Protein AF-A0A382PBG7-F1 (afdb_monomer_lite)

Secondary structure (DSSP, 8-state):
-GGGT---EEEEESSS-EEE-TTS-EEE---GGGS-HHHHHHHHHH--S-EEEE--HHHHHHHHHT-PPPPPTTPPPPGGGG-HHHHHHHHHS-HHHHHHHHHHH-S--EEEE--HHHHHHHHHHHHHH--S---SHHHHHHHHSTT------HHHHHHHHHHHHHHHHHHHHH-TTPEEEEHHHHHHHHHHHHHHHH-----HHHHHSS-HHHHHHHHHHHHHH--GGG--HHHHHHHHHHHHH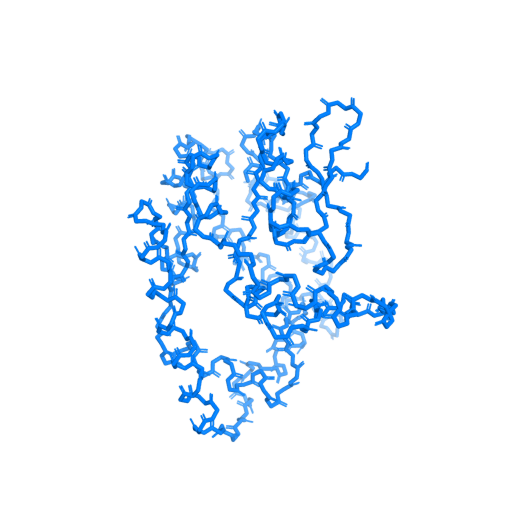TTSS-TT------BPP-

Organism: NCBI:txid408172

Foldseek 3Di:
DVLLVDAEAEQAAQQAAWDADPVLAIAGDGLWNQDALVNSLVSLVSHPGHYDYDYDVVSLVCQQVLNTDDDPPPDDDDPVSRDPVSNVRSNPDDCLSSLVSCLVSDPAAADEDEDLQCQLVVVQLCVVVVDPDDDAPVSCCQSPNPPDDDDGDVVSSVVRSVVVVVRVCVCCVRPVPYHYDYPVCCQPPVQVVCCVRVVDPDDCCVVQVEHPNQAVVVVVVLSVVVPPVNPCPPVSVVVQVVCVVSSNAPPVHDPPDRDRDD

pLDDT: mean 81.66, std 14.13, range [41.72, 97.56]

Sequence (262 aa):
MNASGADYYNTHELLNGLMLDHNGNLFKKMQGYRQSLSEICELLKFNKSKIISRLALYHIDGRLAGRNPTPPKGMVLDPKYGGREILERNKKEDYGIFYDTCNHTFGKKIYCTRDPFEYALSWGIRNISGKFNVYTIEERIETHGQDATYEIDVGFMEAKLDQYKRYLYWVTDNFPDAIEIKYEDIHSNIDLVLRKLTGSNFDMRKDWGTSLQEYSTLLYKMSLIYNPALGYYDKLIEYQKLLARQKKLFRDGMSIKMNTLE

InterPro domains:
  IPR027417 P-loop containing nucleoside triphosphate hydrolase [SSF52540] (108-197)

Radius of gyration: 21.35 Å; chains: 1; bounding box: 44×54×53 Å

Structure (mmCIF, N/CA/C/O backbone):
data_AF-A0A382PBG7-F1
#
_entry.id   AF-A0A382PBG7-F1
#
loop_
_atom_site.group_PDB
_atom_site.id
_atom_site.type_symbol
_atom_site.label_atom_id
_atom_site.label_alt_id
_atom_site.label_comp_id
_atom_site.label_asym_id
_atom_site.label_entity_id
_atom_site.label_seq_id
_atom_site.pdbx_PDB_ins_code
_atom_site.Cartn_x
_atom_site.Cartn_y
_atom_site.Cartn_z
_atom_site.occupancy
_atom_site.B_iso_or_equiv
_atom_site.auth_seq_id
_atom_site.auth_comp_id
_atom_site.auth_asym_id
_atom_site.auth_atom_id
_atom_site.pdbx_PDB_model_num
ATOM 1 N N . MET A 1 1 ? -7.898 11.218 2.857 1.00 47.94 1 MET A N 1
ATOM 2 C CA . MET A 1 1 ? -8.852 11.097 3.981 1.00 47.94 1 MET A CA 1
ATOM 3 C C . MET A 1 1 ? -8.794 12.293 4.927 1.00 47.94 1 MET A C 1
ATOM 5 O O . MET A 1 1 ? -9.856 12.756 5.298 1.00 47.94 1 MET A O 1
ATOM 9 N N . ASN A 1 2 ? -7.638 12.897 5.228 1.00 48.66 2 ASN A N 1
ATOM 10 C CA . ASN A 1 2 ? -7.639 14.095 6.093 1.00 48.66 2 ASN A CA 1
ATOM 11 C C . ASN A 1 2 ? -8.278 15.330 5.427 1.00 48.66 2 ASN A C 1
ATOM 13 O O . ASN A 1 2 ? -8.831 16.177 6.116 1.00 48.66 2 ASN A O 1
ATOM 17 N N . ALA A 1 3 ? -8.316 15.394 4.090 1.00 50.38 3 ALA A N 1
ATOM 18 C CA . ALA A 1 3 ? -9.083 16.410 3.359 1.00 50.38 3 ALA A CA 1
ATOM 19 C C . ALA A 1 3 ? -10.606 16.356 3.629 1.00 50.38 3 ALA A C 1
ATOM 21 O O . ALA A 1 3 ? -11.292 17.342 3.388 1.00 50.38 3 ALA A O 1
ATOM 22 N N . SER A 1 4 ? -11.131 15.242 4.163 1.00 54.78 4 SER A N 1
ATOM 23 C CA . SER A 1 4 ? -12.522 15.132 4.624 1.00 54.78 4 SER A CA 1
ATOM 24 C C . SER A 1 4 ? -12.692 15.451 6.119 1.00 54.78 4 SER A C 1
ATOM 26 O O . SER A 1 4 ? -13.733 15.126 6.683 1.00 54.78 4 SER A O 1
ATOM 28 N N . GLY A 1 5 ? -11.665 16.000 6.782 1.00 56.12 5 GLY A N 1
ATOM 29 C CA . GLY A 1 5 ? -11.683 16.375 8.202 1.00 56.12 5 GLY A CA 1
ATOM 30 C C . GLY A 1 5 ? -11.487 15.227 9.199 1.00 56.12 5 GLY A C 1
ATOM 31 O O . GLY A 1 5 ? -11.657 15.436 10.394 1.00 56.12 5 GLY A O 1
ATOM 32 N N . ALA A 1 6 ? -11.160 14.014 8.741 1.00 62.25 6 ALA A N 1
ATOM 33 C CA . ALA A 1 6 ? -10.929 12.874 9.626 1.00 62.25 6 ALA A CA 1
ATOM 34 C C . ALA A 1 6 ? -9.436 12.700 9.941 1.00 62.25 6 ALA A C 1
ATOM 36 O O . ALA A 1 6 ? -8.633 12.574 9.017 1.00 62.25 6 ALA A O 1
ATOM 37 N N . ASP A 1 7 ? -9.084 12.626 11.226 1.00 74.81 7 ASP A N 1
ATOM 38 C CA . ASP A 1 7 ? -7.710 12.393 11.676 1.00 74.81 7 ASP A CA 1
ATOM 39 C C . ASP A 1 7 ? -7.355 10.907 11.609 1.00 74.81 7 ASP A C 1
ATOM 41 O O . ASP A 1 7 ? -7.735 10.119 12.478 1.00 74.81 7 ASP A O 1
ATOM 45 N N . TYR A 1 8 ? -6.629 10.528 10.558 1.00 79.00 8 TYR A N 1
ATOM 46 C CA . TYR A 1 8 ? -5.991 9.221 10.444 1.00 79.00 8 TYR A CA 1
ATOM 47 C C . TYR A 1 8 ? -4.469 9.351 10.493 1.00 79.00 8 TYR A C 1
ATOM 49 O O . TYR A 1 8 ? -3.884 10.272 9.907 1.00 79.00 8 TYR A O 1
ATOM 57 N N . TYR A 1 9 ? -3.838 8.372 11.136 1.00 80.44 9 TYR A N 1
ATOM 58 C CA . TYR A 1 9 ? -2.391 8.244 11.227 1.00 80.44 9 TYR A CA 1
ATOM 59 C C . TYR A 1 9 ? -1.891 7.115 10.339 1.00 80.44 9 TYR A C 1
ATOM 61 O O . TYR A 1 9 ? -2.417 6.003 10.372 1.00 80.44 9 TYR A O 1
ATOM 69 N N . ASN A 1 10 ? -0.874 7.396 9.529 1.00 83.50 10 ASN A N 1
ATOM 70 C CA . ASN A 1 10 ? -0.293 6.390 8.650 1.00 83.50 10 ASN A CA 1
ATOM 71 C C . ASN A 1 10 ? 0.933 5.762 9.312 1.00 83.50 10 ASN A C 1
ATOM 73 O O . ASN A 1 10 ? 1.972 6.407 9.430 1.00 83.50 10 ASN A O 1
ATOM 77 N N . THR A 1 11 ? 0.835 4.490 9.699 1.00 85.38 11 THR A N 1
ATOM 78 C CA . THR A 1 11 ? 1.978 3.745 10.264 1.00 85.38 11 THR A CA 1
ATOM 79 C C . THR A 1 11 ? 2.838 3.072 9.196 1.00 85.38 11 THR A C 1
ATOM 81 O O . THR A 1 11 ? 3.808 2.382 9.510 1.00 85.38 11 THR A O 1
ATOM 84 N N . HIS A 1 12 ? 2.515 3.309 7.923 1.00 83.19 12 HIS A N 1
ATOM 85 C CA . HIS A 1 12 ? 3.145 2.785 6.718 1.00 83.19 12 HIS A CA 1
ATOM 86 C C . HIS A 1 12 ? 3.009 1.268 6.562 1.00 83.19 12 HIS A C 1
ATOM 88 O O . HIS A 1 12 ? 2.445 0.822 5.567 1.00 83.19 12 HIS A O 1
ATOM 94 N N . GLU A 1 13 ? 3.487 0.465 7.514 1.00 87.56 13 GLU A N 1
ATOM 95 C CA . GLU A 1 13 ? 3.289 -0.987 7.521 1.00 87.56 13 GLU A CA 1
ATOM 96 C C . GLU A 1 13 ? 3.181 -1.578 8.945 1.00 87.56 13 GLU A C 1
ATOM 98 O O . GLU A 1 13 ? 3.632 -0.933 9.895 1.00 87.56 13 GLU A O 1
ATOM 103 N N . LEU A 1 14 ? 2.606 -2.783 9.086 1.00 91.75 14 LEU A N 1
ATOM 104 C CA . LEU A 1 14 ? 2.269 -3.404 10.384 1.00 91.75 14 LEU A CA 1
ATOM 105 C C . LEU A 1 14 ? 3.265 -4.428 10.957 1.00 91.75 14 LEU A C 1
ATOM 107 O O . LEU A 1 14 ? 3.194 -4.736 12.142 1.00 91.75 14 LEU A O 1
ATOM 111 N N . LEU A 1 15 ? 4.152 -5.008 10.152 1.00 91.12 15 LEU A N 1
ATOM 112 C CA . LEU A 1 15 ? 4.969 -6.170 10.528 1.00 91.12 15 LEU A CA 1
ATOM 113 C C . LEU A 1 15 ? 6.360 -5.828 11.082 1.00 91.12 15 LEU A C 1
ATOM 115 O O . LEU A 1 15 ? 7.190 -6.725 11.283 1.00 91.12 15 LEU A O 1
ATOM 119 N N . ASN A 1 16 ? 6.650 -4.551 11.311 1.00 87.56 16 ASN A N 1
ATOM 120 C CA . ASN A 1 16 ? 7.871 -4.084 11.948 1.00 87.56 16 ASN A CA 1
ATOM 121 C C . ASN A 1 16 ? 7.714 -2.738 12.661 1.00 87.56 16 ASN A C 1
ATOM 123 O O . ASN A 1 16 ? 6.914 -1.894 12.282 1.00 87.56 16 ASN A O 1
ATOM 127 N N . GLY A 1 17 ? 8.572 -2.497 13.651 1.00 86.81 17 GLY A N 1
ATOM 128 C CA . GLY A 1 17 ? 8.875 -1.154 14.139 1.00 86.81 17 GLY A CA 1
ATOM 129 C C . GLY A 1 17 ? 7.675 -0.333 14.610 1.00 86.81 17 GLY A C 1
ATOM 130 O O . GLY A 1 17 ? 7.618 0.855 14.317 1.00 86.81 17 GLY A O 1
ATOM 131 N N . LEU A 1 18 ? 6.702 -0.937 15.283 1.00 91.75 18 LEU A N 1
ATOM 132 C CA . LEU A 1 18 ? 5.572 -0.212 15.861 1.00 91.75 18 LEU A CA 1
ATOM 133 C C . LEU A 1 18 ? 5.872 0.181 17.309 1.00 91.75 18 LEU A C 1
ATOM 135 O O . LEU A 1 18 ? 6.514 -0.577 18.034 1.00 91.75 18 LEU A O 1
ATOM 139 N N . MET A 1 19 ? 5.406 1.350 17.741 1.00 92.94 19 MET A N 1
ATOM 140 C CA . MET A 1 19 ? 5.501 1.819 19.130 1.00 92.94 19 MET A CA 1
ATOM 141 C C . MET A 1 19 ? 4.298 2.692 19.494 1.00 92.94 19 MET A C 1
ATOM 143 O O . MET A 1 19 ? 3.596 3.168 18.606 1.00 92.94 19 MET A O 1
ATOM 147 N N . LEU A 1 20 ? 4.073 2.908 20.791 1.00 93.44 20 LEU A N 1
ATOM 148 C CA . LEU A 1 20 ? 3.084 3.860 21.300 1.00 93.44 20 LEU A CA 1
ATOM 149 C C . LEU A 1 20 ? 3.779 5.129 21.795 1.00 93.44 20 LEU A C 1
ATOM 151 O O . LEU A 1 20 ? 4.820 5.046 22.452 1.00 93.44 20 LEU A O 1
ATOM 155 N N . ASP A 1 21 ? 3.206 6.288 21.480 1.00 90.06 21 ASP A N 1
ATOM 156 C CA . ASP A 1 21 ? 3.603 7.560 22.085 1.00 90.06 21 ASP A CA 1
ATOM 157 C C . ASP A 1 21 ? 3.103 7.669 23.545 1.00 90.06 21 ASP A C 1
ATOM 159 O O . ASP A 1 21 ? 2.426 6.780 24.070 1.00 90.06 21 ASP A O 1
ATOM 163 N N . HIS A 1 22 ? 3.406 8.788 24.210 1.00 89.88 22 HIS A N 1
ATOM 164 C CA . HIS A 1 22 ? 2.968 9.054 25.588 1.00 89.88 22 HIS A CA 1
ATOM 165 C C . HIS A 1 22 ? 1.437 9.122 25.758 1.00 89.88 22 HIS A C 1
ATOM 167 O O . HIS A 1 22 ? 0.939 8.999 26.876 1.00 89.88 22 HIS A O 1
ATOM 173 N N . ASN A 1 23 ? 0.686 9.290 24.668 1.00 89.38 23 ASN A N 1
ATOM 174 C CA . ASN A 1 23 ? -0.775 9.332 24.663 1.00 89.38 23 ASN A CA 1
ATOM 175 C C . ASN A 1 23 ? -1.403 7.960 24.356 1.00 89.38 23 ASN A C 1
ATOM 177 O O . ASN A 1 23 ? -2.614 7.781 24.531 1.00 89.38 23 ASN A O 1
ATOM 181 N N . GLY A 1 24 ? -0.601 6.969 23.953 1.00 91.25 24 GLY A N 1
ATOM 182 C CA . GLY A 1 24 ? -1.070 5.654 23.520 1.00 91.25 24 GLY A CA 1
ATOM 183 C C . GLY A 1 24 ? -1.476 5.606 22.045 1.00 91.25 24 GLY A C 1
ATOM 184 O O . GLY A 1 24 ? -2.290 4.766 21.662 1.00 91.25 24 GLY A O 1
ATOM 185 N N . ASN A 1 25 ? -0.951 6.504 21.211 1.00 91.25 25 ASN A N 1
ATOM 186 C CA . ASN A 1 25 ? -1.152 6.465 19.768 1.00 91.25 25 ASN A CA 1
ATOM 187 C C . ASN A 1 25 ? -0.031 5.676 19.093 1.00 91.25 25 ASN A C 1
ATOM 189 O O . ASN A 1 25 ? 1.150 5.875 19.386 1.00 91.25 25 ASN A O 1
ATOM 193 N N . LEU A 1 26 ? -0.404 4.804 18.158 1.00 91.88 26 LEU A N 1
ATOM 194 C CA . LEU A 1 26 ? 0.550 3.988 17.422 1.00 91.88 26 LEU A CA 1
ATOM 195 C C . LEU A 1 26 ? 1.323 4.816 16.392 1.00 91.88 26 LEU A C 1
ATOM 197 O O . LEU A 1 26 ? 0.729 5.505 15.560 1.00 91.88 26 LEU A O 1
ATOM 201 N N . PHE A 1 27 ? 2.645 4.682 16.404 1.00 88.06 27 PHE A N 1
ATOM 202 C CA . PHE A 1 27 ? 3.544 5.320 15.451 1.00 88.06 27 PHE A CA 1
ATOM 203 C C . PHE A 1 27 ? 4.650 4.375 14.973 1.00 88.06 27 PHE A C 1
ATOM 205 O O . PHE A 1 27 ? 4.819 3.256 15.472 1.00 88.06 27 PHE A O 1
ATOM 212 N N . LYS A 1 28 ? 5.388 4.824 13.952 1.00 86.50 28 LYS A N 1
ATOM 213 C CA . LYS A 1 28 ? 6.430 4.045 13.286 1.00 86.50 28 LYS A CA 1
ATOM 214 C C . LYS A 1 28 ? 7.817 4.405 13.815 1.00 86.50 28 LYS A C 1
ATOM 216 O O . LYS A 1 28 ? 8.277 5.525 13.649 1.00 86.50 28 LYS A O 1
ATOM 221 N N . LYS A 1 29 ? 8.536 3.415 14.338 1.00 85.00 29 LYS A N 1
ATOM 222 C CA . LYS A 1 29 ? 9.970 3.468 14.638 1.00 85.00 29 LYS A CA 1
ATOM 223 C C . LYS A 1 29 ? 10.670 2.251 14.039 1.00 85.00 29 LYS A C 1
ATOM 225 O O . LYS A 1 29 ? 10.668 1.173 14.630 1.00 85.00 29 LYS A O 1
ATOM 230 N N . MET A 1 30 ? 11.268 2.423 12.859 1.00 75.31 30 MET A N 1
ATOM 231 C CA . MET A 1 30 ? 11.898 1.340 12.091 1.00 75.31 30 MET A CA 1
ATOM 232 C C . MET A 1 30 ? 12.939 0.568 12.913 1.00 75.31 30 MET A C 1
ATOM 234 O O . MET A 1 30 ? 13.938 1.127 13.356 1.00 75.31 30 MET A O 1
ATOM 238 N N . GLN A 1 31 ? 12.707 -0.735 13.090 1.00 77.19 31 GLN A N 1
ATOM 239 C CA . GLN A 1 31 ? 13.586 -1.645 13.841 1.00 77.19 31 GLN A CA 1
ATOM 240 C C . GLN A 1 31 ? 13.785 -3.000 13.129 1.00 77.19 31 GLN A C 1
ATOM 242 O O . GLN A 1 31 ? 14.203 -3.982 13.745 1.00 77.19 31 GLN A O 1
ATOM 247 N N . GLY A 1 32 ? 13.470 -3.074 11.828 1.00 79.56 32 GLY A N 1
ATOM 248 C CA . GLY A 1 32 ? 13.454 -4.331 11.074 1.00 79.56 32 GLY A CA 1
ATOM 249 C C . GLY A 1 32 ? 12.489 -5.356 11.682 1.00 79.56 32 GLY A C 1
ATOM 250 O O . GLY A 1 32 ? 11.543 -4.999 12.382 1.00 79.56 32 GLY A O 1
ATOM 251 N N . TYR A 1 33 ? 12.739 -6.646 11.470 1.00 88.19 33 TYR A N 1
ATOM 252 C CA . TYR A 1 33 ? 11.870 -7.718 11.985 1.00 88.19 33 TYR A CA 1
ATOM 253 C C . TYR A 1 33 ? 12.216 -8.186 13.404 1.00 88.19 33 TYR A C 1
ATOM 255 O O . TYR A 1 33 ? 11.910 -9.317 13.783 1.00 88.19 33 TYR A O 1
ATOM 263 N N . ARG A 1 34 ? 12.854 -7.322 14.204 1.00 86.75 34 ARG A N 1
ATOM 264 C CA . ARG A 1 34 ? 13.181 -7.618 15.607 1.00 86.75 34 ARG A CA 1
ATOM 265 C C . ARG A 1 34 ? 11.949 -7.707 16.490 1.00 86.75 34 ARG A C 1
ATOM 267 O O . ARG A 1 34 ? 11.943 -8.511 17.412 1.00 86.75 34 ARG A O 1
ATOM 274 N N . GLN A 1 35 ? 10.912 -6.942 16.184 1.00 91.31 35 GLN A N 1
ATOM 275 C CA . GLN A 1 35 ? 9.661 -6.986 16.927 1.00 91.31 35 GLN A CA 1
ATOM 276 C C . GLN A 1 35 ? 8.924 -8.304 16.659 1.00 91.31 35 GLN A C 1
ATOM 278 O O . GLN A 1 35 ? 8.765 -8.701 15.497 1.00 91.31 35 GLN A O 1
ATOM 283 N N . SER A 1 36 ? 8.532 -9.001 17.718 1.00 92.94 36 SER A N 1
ATOM 284 C CA . SER A 1 36 ? 7.718 -10.218 17.649 1.00 92.94 36 SER A CA 1
ATOM 285 C C . SER A 1 36 ? 6.285 -9.906 17.208 1.00 92.94 36 SER A C 1
ATOM 287 O O . SER A 1 36 ? 5.809 -8.775 17.345 1.00 92.94 36 SER A O 1
ATOM 289 N N . LEU A 1 37 ? 5.576 -10.909 16.689 1.00 94.75 37 LEU A N 1
ATOM 290 C CA . LEU A 1 37 ? 4.154 -10.773 16.366 1.00 94.75 37 LEU A CA 1
ATOM 291 C C . LEU A 1 37 ? 3.316 -10.510 17.617 1.00 94.75 37 LEU A C 1
ATOM 293 O O . LEU A 1 37 ? 2.380 -9.721 17.540 1.00 94.75 37 LEU A O 1
ATOM 297 N N . SER A 1 38 ? 3.662 -11.112 18.761 1.00 94.94 38 SER A N 1
ATOM 298 C CA . SER A 1 38 ? 2.946 -10.875 20.023 1.00 94.94 38 SER A CA 1
ATOM 299 C C . SER A 1 38 ? 3.016 -9.404 20.431 1.00 94.94 38 SER A C 1
ATOM 301 O O . SER A 1 38 ? 1.980 -8.791 20.675 1.00 94.94 38 SER A O 1
ATOM 303 N N . GLU A 1 39 ? 4.215 -8.812 20.409 1.00 95.31 39 GLU A N 1
ATOM 304 C CA . GLU A 1 39 ? 4.406 -7.383 20.696 1.00 95.31 39 GLU A CA 1
ATOM 305 C C . GLU A 1 39 ? 3.626 -6.503 19.708 1.00 95.31 39 GLU A C 1
ATOM 307 O O . GLU A 1 39 ? 2.960 -5.554 20.115 1.00 95.31 39 GLU A O 1
ATOM 312 N N . ILE A 1 40 ? 3.662 -6.823 18.408 1.00 95.69 40 ILE A N 1
ATOM 313 C CA . ILE A 1 40 ? 2.880 -6.103 17.388 1.00 95.69 40 ILE A CA 1
ATOM 314 C C . ILE A 1 40 ? 1.380 -6.169 17.705 1.00 95.69 40 ILE A C 1
ATOM 316 O O . ILE A 1 40 ? 0.696 -5.146 17.669 1.00 95.69 40 ILE A O 1
ATOM 320 N N . CYS A 1 41 ? 0.866 -7.356 18.034 1.00 96.94 41 CYS A N 1
ATOM 321 C CA . CYS A 1 41 ? -0.547 -7.554 18.344 1.00 96.94 41 CYS A CA 1
ATOM 322 C C . CYS A 1 41 ? -0.968 -6.785 19.600 1.00 96.94 41 CYS A C 1
ATOM 324 O O . CYS A 1 41 ? -2.045 -6.191 19.620 1.00 96.94 41 CYS A O 1
ATOM 326 N N . GLU A 1 42 ? -0.132 -6.763 20.638 1.00 96.88 42 GLU A N 1
ATOM 327 C CA . GLU A 1 42 ? -0.379 -5.970 21.846 1.00 96.88 42 GLU A CA 1
ATOM 328 C C . GLU A 1 42 ? -0.440 -4.475 21.533 1.00 96.88 42 GLU A C 1
ATOM 330 O O . GLU A 1 42 ? -1.399 -3.804 21.916 1.00 96.88 42 GLU A O 1
ATOM 335 N N . LEU A 1 43 ? 0.520 -3.953 20.768 1.00 96.19 43 LEU A N 1
ATOM 336 C CA . LEU A 1 43 ? 0.537 -2.540 20.382 1.00 96.19 43 LEU A CA 1
ATOM 337 C C . LEU A 1 43 ? -0.699 -2.146 19.564 1.00 96.19 43 LEU A C 1
ATOM 339 O O . LEU A 1 43 ? -1.252 -1.066 19.775 1.00 96.19 43 LEU A O 1
ATOM 343 N N . LEU A 1 44 ? -1.168 -3.023 18.672 1.00 95.94 44 LEU A N 1
ATOM 344 C CA . LEU A 1 44 ? -2.408 -2.807 17.921 1.00 95.94 44 LEU A CA 1
ATOM 345 C C . LEU A 1 44 ? -3.643 -2.777 18.82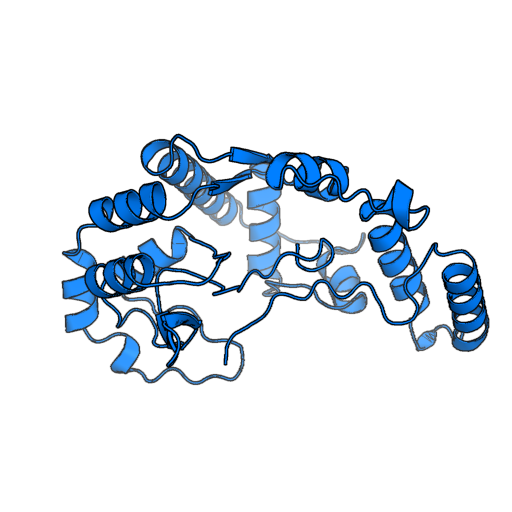5 1.00 95.94 44 LEU A C 1
ATOM 347 O O . LEU A 1 44 ? -4.539 -1.968 18.590 1.00 95.94 44 LEU A O 1
ATOM 351 N N . LYS A 1 45 ? -3.680 -3.611 19.869 1.00 94.88 45 LYS A N 1
ATOM 352 C CA . LYS A 1 45 ? -4.774 -3.638 20.852 1.00 94.88 45 LYS A CA 1
ATOM 353 C C . LYS A 1 45 ? -4.785 -2.399 21.753 1.00 94.88 45 LYS A C 1
ATOM 355 O O . LYS A 1 45 ? -5.860 -1.918 22.094 1.00 94.88 45 LYS A O 1
ATOM 360 N N . PHE A 1 46 ? -3.617 -1.884 22.136 1.00 95.19 46 PHE A N 1
ATOM 361 C CA . PHE A 1 46 ? -3.499 -0.707 23.009 1.00 95.19 46 PHE A CA 1
ATOM 362 C C . PHE A 1 46 ? -3.598 0.636 22.278 1.00 95.19 46 PHE A C 1
ATOM 364 O O . PHE A 1 46 ? -3.778 1.671 22.924 1.00 95.19 46 PHE A O 1
ATOM 371 N N . ASN A 1 47 ? -3.476 0.636 20.951 1.00 94.62 47 ASN A N 1
ATOM 372 C CA . ASN A 1 47 ? -3.575 1.835 20.136 1.00 94.62 47 ASN A CA 1
ATOM 373 C C . ASN A 1 47 ? -4.924 2.554 20.319 1.00 94.62 47 ASN A C 1
ATOM 375 O O . ASN A 1 47 ? -5.990 1.960 20.164 1.00 94.62 47 ASN A O 1
ATOM 379 N N . LYS A 1 48 ? -4.867 3.867 20.556 1.00 92.12 48 LYS A N 1
ATOM 380 C CA . LYS A 1 48 ? -6.051 4.730 20.688 1.00 92.12 48 LYS A CA 1
ATOM 381 C C . LYS A 1 48 ? -6.370 5.547 19.437 1.00 92.12 48 LYS A C 1
ATOM 383 O O . LYS A 1 48 ? -7.445 6.141 19.360 1.00 92.12 48 LYS A O 1
ATOM 388 N N . SER A 1 49 ? -5.458 5.607 18.468 1.00 87.88 49 SER A N 1
ATOM 389 C CA . SER A 1 49 ? -5.613 6.458 17.292 1.00 87.88 49 SER A CA 1
ATOM 390 C C . SER A 1 49 ? -6.271 5.716 16.127 1.00 87.88 49 SER A C 1
ATOM 392 O O . SER A 1 49 ? -6.164 4.497 15.985 1.00 87.88 49 SER A O 1
ATOM 394 N N . LYS A 1 50 ? -6.957 6.450 15.245 1.00 87.44 50 LYS A N 1
ATOM 395 C CA . LYS A 1 50 ? -7.433 5.877 13.981 1.00 87.44 50 LYS A CA 1
ATOM 396 C C . LYS A 1 50 ? -6.239 5.737 13.047 1.00 87.44 50 LYS A C 1
ATOM 398 O O . LYS A 1 50 ? -5.658 6.740 12.639 1.00 87.44 50 LYS A O 1
ATOM 403 N N . ILE A 1 51 ? -5.881 4.508 12.700 1.00 88.88 51 ILE A N 1
ATOM 404 C CA . ILE A 1 51 ? -4.711 4.239 11.863 1.00 88.88 51 ILE A CA 1
ATOM 405 C C . ILE A 1 51 ? -5.093 3.705 1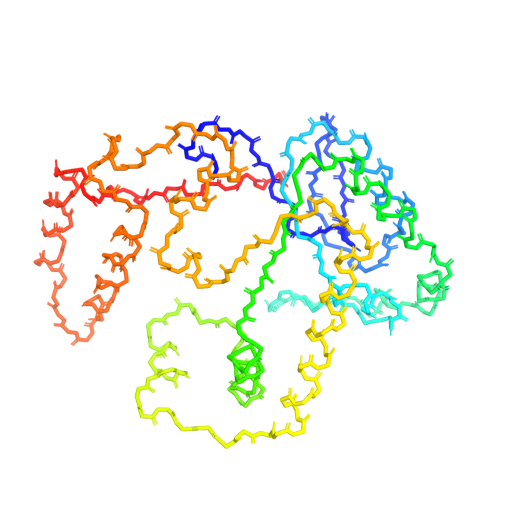0.487 1.00 88.88 51 ILE A C 1
ATOM 407 O O . ILE A 1 51 ? -6.106 3.030 10.308 1.00 88.88 51 ILE A O 1
ATOM 411 N N . ILE A 1 52 ? -4.233 3.993 9.520 1.00 87.88 52 ILE A N 1
ATOM 412 C CA . ILE A 1 52 ? -4.176 3.341 8.216 1.00 87.88 52 ILE A CA 1
ATOM 413 C C . ILE A 1 52 ? -2.788 2.720 8.118 1.00 87.88 52 ILE A C 1
ATOM 415 O O . ILE A 1 52 ? -1.786 3.356 8.448 1.00 87.88 52 ILE A O 1
ATOM 419 N N . SER A 1 53 ? -2.717 1.472 7.676 1.00 90.12 53 SER A N 1
ATOM 420 C CA . SER A 1 53 ? -1.442 0.786 7.524 1.00 90.12 53 SER A CA 1
ATOM 421 C C . SER A 1 53 ? -1.489 -0.232 6.403 1.00 90.12 53 SER A C 1
ATOM 423 O O . SER A 1 53 ? -2.555 -0.740 6.053 1.00 90.12 53 SER A O 1
ATOM 425 N N . ARG A 1 54 ? -0.320 -0.538 5.840 1.00 91.50 54 ARG A N 1
ATOM 426 C CA . ARG A 1 54 ? -0.160 -1.602 4.854 1.00 91.50 54 ARG A CA 1
ATOM 427 C C . ARG A 1 54 ? 0.231 -2.903 5.543 1.00 91.50 54 ARG A C 1
ATOM 429 O O . ARG A 1 54 ? 1.186 -2.953 6.314 1.00 91.50 54 ARG A O 1
ATOM 436 N N . LEU A 1 55 ? -0.414 -3.987 5.148 1.00 92.75 55 LEU A N 1
ATOM 437 C CA . LEU A 1 55 ? 0.108 -5.329 5.353 1.00 92.75 55 LEU A CA 1
ATOM 438 C C . LEU A 1 55 ? 0.539 -5.888 3.998 1.00 92.75 55 LEU A C 1
ATOM 440 O O . LEU A 1 55 ? -0.225 -5.826 3.038 1.00 92.75 55 LEU A O 1
ATOM 444 N N . ALA A 1 56 ? 1.767 -6.394 3.897 1.00 89.94 56 ALA A N 1
ATOM 445 C CA . ALA A 1 56 ? 2.273 -6.940 2.644 1.00 89.94 56 ALA A CA 1
ATOM 446 C C . ALA A 1 56 ? 2.869 -8.333 2.840 1.00 89.94 56 ALA A C 1
ATOM 448 O O . ALA A 1 56 ? 3.706 -8.532 3.718 1.00 89.94 56 ALA A O 1
ATOM 449 N N . LEU A 1 57 ? 2.495 -9.272 1.966 1.00 91.88 57 LEU A N 1
ATOM 450 C CA . LEU A 1 57 ? 2.951 -10.663 2.032 1.00 91.88 57 LEU A CA 1
ATOM 451 C C . LEU A 1 57 ? 4.481 -10.789 1.990 1.00 91.88 57 LEU A C 1
ATOM 453 O O . LEU A 1 57 ? 5.056 -11.594 2.712 1.00 91.88 57 LEU A O 1
ATOM 457 N N . TYR A 1 58 ? 5.171 -9.933 1.232 1.00 87.06 58 TYR A N 1
ATOM 458 C CA . TYR A 1 58 ? 6.635 -9.968 1.191 1.00 87.06 58 TYR A CA 1
ATOM 459 C C . TYR A 1 58 ? 7.288 -9.604 2.541 1.00 87.06 58 TYR A C 1
ATOM 461 O O . TYR A 1 58 ? 8.444 -9.960 2.767 1.00 87.06 58 TYR A O 1
ATOM 469 N N . HIS A 1 59 ? 6.590 -8.902 3.447 1.00 90.06 59 HIS A N 1
ATOM 470 C CA . HIS A 1 59 ? 7.092 -8.677 4.804 1.00 90.06 59 HIS A CA 1
ATOM 471 C C . HIS A 1 59 ? 7.023 -9.968 5.630 1.00 90.06 59 HIS A C 1
ATOM 473 O O . HIS A 1 59 ? 7.967 -10.257 6.360 1.00 90.06 59 HIS A O 1
ATOM 479 N N . ILE A 1 60 ? 5.980 -10.786 5.454 1.00 92.50 60 ILE A N 1
ATOM 480 C CA . ILE A 1 60 ? 5.878 -12.128 6.055 1.00 92.50 60 ILE A CA 1
ATOM 481 C C . ILE A 1 60 ? 6.994 -13.021 5.511 1.00 92.50 60 ILE A C 1
ATOM 483 O O . ILE A 1 60 ? 7.775 -13.572 6.283 1.00 92.50 60 ILE A O 1
ATOM 487 N N . ASP A 1 61 ? 7.146 -13.075 4.184 1.00 90.25 61 ASP A N 1
ATOM 488 C CA . ASP A 1 61 ? 8.223 -13.835 3.537 1.00 90.25 61 ASP A CA 1
ATOM 489 C C . ASP A 1 61 ? 9.600 -13.397 4.047 1.00 90.25 61 ASP A C 1
ATOM 491 O O . ASP A 1 61 ? 10.469 -14.222 4.322 1.00 90.25 61 ASP A O 1
ATOM 495 N N . GLY A 1 62 ? 9.800 -12.086 4.205 1.00 87.62 62 GLY A N 1
ATOM 496 C CA . GLY A 1 62 ? 11.032 -11.525 4.740 1.00 87.62 62 GLY A CA 1
ATOM 497 C C . GLY A 1 62 ? 11.286 -11.936 6.191 1.00 87.62 62 GLY A C 1
ATOM 498 O O . GLY A 1 62 ? 12.416 -12.301 6.518 1.00 87.62 62 GLY A O 1
ATOM 499 N N . ARG A 1 63 ? 10.255 -11.936 7.049 1.00 90.69 63 ARG A N 1
ATOM 500 C CA . ARG A 1 63 ? 10.359 -12.403 8.443 1.00 90.69 63 ARG A CA 1
ATOM 501 C C . ARG A 1 63 ? 10.759 -13.875 8.507 1.00 90.69 63 ARG A C 1
ATOM 503 O O . ARG A 1 63 ? 11.681 -14.208 9.249 1.00 90.69 63 ARG A O 1
ATOM 510 N N . LEU A 1 64 ? 10.121 -14.720 7.696 1.00 90.31 64 LEU A N 1
ATOM 511 C CA . LEU A 1 64 ? 10.366 -16.167 7.633 1.00 90.31 64 LEU A CA 1
ATOM 512 C C . LEU A 1 64 ? 11.724 -16.521 7.009 1.00 90.31 64 LEU A C 1
ATOM 514 O O . LEU A 1 64 ? 12.348 -17.511 7.391 1.00 90.31 64 LEU A O 1
ATOM 518 N N . ALA A 1 65 ? 12.198 -15.702 6.068 1.00 85.44 65 ALA A N 1
ATOM 519 C CA . ALA A 1 65 ? 13.487 -15.880 5.403 1.00 85.44 65 ALA A CA 1
ATOM 520 C C . ALA A 1 65 ? 14.649 -15.146 6.096 1.00 85.44 65 ALA A C 1
ATOM 522 O O . ALA A 1 65 ? 15.785 -15.253 5.638 1.00 85.44 65 ALA A O 1
ATOM 523 N N . GLY A 1 66 ? 14.387 -14.369 7.153 1.00 77.69 66 GLY A N 1
ATOM 524 C CA . GLY A 1 66 ? 15.407 -13.577 7.854 1.00 77.69 66 GLY A CA 1
ATOM 525 C C . GLY A 1 66 ? 15.958 -12.408 7.036 1.00 77.69 66 GLY A C 1
ATOM 526 O O . GLY A 1 66 ? 17.036 -11.895 7.331 1.00 77.69 66 GLY A O 1
ATOM 527 N N . ARG A 1 67 ? 15.237 -11.978 5.996 1.00 72.81 67 ARG A N 1
ATOM 528 C CA . ARG A 1 67 ? 15.624 -10.845 5.149 1.00 72.81 67 ARG A CA 1
ATOM 529 C C . ARG A 1 67 ? 15.046 -9.583 5.757 1.00 72.81 67 ARG A C 1
ATOM 531 O O . ARG A 1 67 ? 13.836 -9.440 5.753 1.00 72.81 67 ARG A O 1
ATOM 538 N N . ASN A 1 68 ? 15.857 -8.659 6.255 1.00 66.81 68 ASN A N 1
ATOM 539 C CA . ASN A 1 68 ? 15.312 -7.398 6.764 1.00 66.81 68 ASN A CA 1
ATOM 540 C C . ASN A 1 68 ? 14.622 -6.583 5.661 1.00 66.81 68 ASN A C 1
ATOM 542 O O . ASN A 1 68 ? 15.022 -6.682 4.497 1.00 66.81 68 ASN A O 1
ATOM 546 N N . PRO A 1 69 ? 13.597 -5.777 6.005 1.00 64.75 69 PRO A N 1
ATOM 547 C CA . PRO A 1 69 ? 12.995 -4.874 5.037 1.00 64.75 69 PRO A CA 1
ATOM 548 C C . PRO A 1 69 ? 14.083 -3.946 4.495 1.00 64.75 69 PRO A C 1
ATOM 550 O O . PRO A 1 69 ? 14.889 -3.423 5.266 1.00 64.75 69 PRO A O 1
ATOM 553 N N . THR A 1 70 ? 14.132 -3.781 3.171 1.00 57.12 70 THR A N 1
ATOM 554 C CA . THR A 1 70 ? 15.119 -2.912 2.530 1.00 57.12 70 THR A CA 1
ATOM 555 C C . THR A 1 70 ? 14.984 -1.512 3.128 1.00 57.12 70 THR A C 1
ATOM 557 O O . THR A 1 70 ? 13.879 -0.958 3.121 1.00 57.12 70 THR A O 1
ATOM 560 N N . PRO A 1 71 ? 16.062 -0.951 3.693 1.00 52.72 71 PRO A N 1
ATOM 561 C CA . PRO A 1 71 ? 15.995 0.361 4.299 1.00 52.72 71 PRO A CA 1
ATOM 562 C C . PRO A 1 71 ? 15.796 1.404 3.188 1.00 52.72 71 PRO A C 1
ATOM 564 O O . PRO A 1 71 ? 16.201 1.167 2.043 1.00 52.72 71 PRO A O 1
ATOM 567 N N . PRO A 1 72 ? 15.192 2.565 3.487 1.00 48.22 72 PRO A N 1
ATOM 568 C CA . PRO A 1 72 ? 15.206 3.691 2.565 1.00 48.22 72 PRO A CA 1
ATOM 569 C C . PRO A 1 72 ? 16.637 3.992 2.094 1.00 48.22 72 PRO A C 1
ATOM 571 O O . PRO A 1 72 ? 17.605 3.800 2.837 1.00 48.22 72 PRO A O 1
ATOM 574 N N . LYS A 1 73 ? 16.776 4.465 0.852 1.00 43.41 73 LYS A N 1
ATOM 575 C CA . LYS A 1 73 ? 18.074 4.802 0.250 1.00 43.41 73 LYS A CA 1
ATOM 576 C C . LYS A 1 73 ? 18.871 5.718 1.195 1.00 43.41 73 LYS A C 1
ATOM 578 O O . LYS A 1 73 ? 18.383 6.779 1.565 1.00 43.41 73 LYS A O 1
ATOM 583 N N . GLY A 1 74 ? 20.084 5.302 1.569 1.00 42.31 74 GLY A N 1
ATOM 584 C CA . GLY A 1 74 ? 20.978 6.060 2.457 1.00 42.31 74 GLY A CA 1
ATOM 585 C C . GLY A 1 74 ? 20.948 5.659 3.938 1.00 42.31 74 GLY A C 1
ATOM 586 O O . GLY A 1 74 ? 21.758 6.167 4.708 1.00 42.31 74 GLY A O 1
ATOM 587 N N . MET A 1 75 ? 20.079 4.733 4.351 1.00 47.12 75 MET A N 1
ATOM 588 C CA . MET A 1 75 ? 20.055 4.223 5.724 1.00 47.12 75 MET A CA 1
ATOM 589 C C . MET A 1 75 ? 20.834 2.900 5.821 1.00 47.12 75 MET A C 1
ATOM 591 O O . MET A 1 75 ? 20.498 1.909 5.174 1.00 47.12 75 MET A O 1
ATOM 595 N N . VAL A 1 76 ? 21.898 2.889 6.631 1.00 49.53 76 VAL A N 1
ATOM 596 C CA . VAL A 1 76 ? 22.703 1.690 6.909 1.00 49.53 76 VAL A CA 1
ATOM 597 C C . VAL A 1 76 ? 21.974 0.846 7.950 1.00 49.53 76 VAL A C 1
ATOM 599 O O . VAL A 1 76 ? 21.761 1.288 9.078 1.00 49.53 76 VAL A O 1
ATOM 602 N N . LEU A 1 77 ? 21.582 -0.373 7.581 1.00 52.38 77 LEU A N 1
ATOM 603 C CA . LEU A 1 77 ? 21.068 -1.340 8.547 1.00 52.38 77 LEU A CA 1
ATOM 604 C C . LEU A 1 77 ? 22.228 -1.933 9.348 1.00 52.38 77 LEU A C 1
ATOM 606 O O . LEU A 1 77 ? 23.172 -2.468 8.773 1.00 52.38 77 LEU A O 1
ATOM 610 N N . ASP A 1 78 ? 22.120 -1.896 10.674 1.00 54.53 78 ASP A N 1
ATOM 611 C CA . ASP A 1 78 ? 22.949 -2.690 11.580 1.00 54.53 78 ASP A CA 1
ATOM 612 C C . ASP A 1 78 ? 22.828 -4.186 11.202 1.00 54.53 78 ASP A C 1
ATOM 614 O O . ASP A 1 78 ? 21.724 -4.742 11.236 1.00 54.53 78 ASP A O 1
ATOM 618 N N . PRO A 1 79 ? 23.932 -4.877 10.867 1.00 52.69 79 PRO A N 1
ATOM 619 C CA . PRO A 1 79 ? 23.941 -6.312 10.573 1.00 52.69 79 PRO A CA 1
ATOM 620 C C . PRO A 1 79 ? 23.277 -7.174 11.662 1.00 52.69 79 PRO A C 1
ATOM 622 O O . PRO A 1 79 ? 22.758 -8.254 11.375 1.00 52.69 79 PRO A O 1
ATOM 625 N N . LYS A 1 80 ? 23.208 -6.683 12.909 1.00 54.00 80 LYS A N 1
ATOM 626 C CA . LYS A 1 80 ? 22.493 -7.339 14.016 1.00 54.00 80 LYS A CA 1
ATOM 627 C C . LYS A 1 80 ? 20.969 -7.362 13.839 1.00 54.00 80 LYS A C 1
ATOM 629 O O . LYS A 1 80 ? 20.279 -8.036 14.600 1.00 54.00 80 LYS A O 1
ATOM 634 N N . TYR A 1 81 ? 20.391 -6.631 12.878 1.00 55.41 81 TYR A N 1
ATOM 635 C CA . TYR A 1 81 ? 18.945 -6.653 12.604 1.00 55.41 81 TYR A CA 1
ATOM 636 C C . TYR A 1 81 ? 18.432 -8.019 12.114 1.00 55.41 81 TYR A C 1
ATOM 638 O O . TYR A 1 81 ? 17.226 -8.230 12.121 1.00 55.41 81 TYR A O 1
ATOM 646 N N . GLY A 1 82 ? 19.303 -8.949 11.703 1.00 59.53 82 GLY A N 1
ATOM 647 C CA . GLY A 1 82 ? 18.935 -10.276 11.179 1.00 59.53 82 GLY A CA 1
ATOM 648 C C . GLY A 1 82 ? 19.612 -11.444 11.900 1.00 59.53 82 GLY A C 1
ATOM 649 O O . GLY A 1 82 ? 19.966 -12.429 11.259 1.00 59.53 82 GLY A O 1
ATOM 650 N N . GLY A 1 83 ? 19.856 -11.326 13.210 1.00 71.19 83 GLY A N 1
ATOM 651 C CA . GLY A 1 83 ? 20.495 -12.389 13.991 1.00 71.19 83 GLY A CA 1
ATOM 652 C C . GLY A 1 83 ? 19.761 -13.733 13.876 1.00 71.19 83 GLY A C 1
ATOM 653 O O . GLY A 1 83 ? 18.532 -13.773 13.795 1.00 71.19 83 GLY A O 1
ATOM 654 N N . ARG A 1 84 ? 20.513 -14.843 13.903 1.00 80.50 84 ARG A N 1
ATOM 655 C CA . ARG A 1 84 ? 19.980 -16.217 13.792 1.00 80.50 84 ARG A CA 1
ATOM 656 C C . ARG A 1 84 ? 18.834 -16.483 14.775 1.00 80.50 84 ARG A C 1
ATOM 658 O O . ARG A 1 84 ? 17.860 -17.124 14.410 1.00 80.50 84 ARG A O 1
ATOM 665 N N . GLU A 1 85 ? 18.919 -15.945 15.987 1.00 85.56 85 GLU A N 1
ATOM 666 C CA . GLU A 1 85 ? 17.875 -16.066 17.012 1.00 85.56 85 GLU A CA 1
ATOM 667 C C . GLU A 1 85 ? 16.549 -15.410 16.599 1.00 85.56 85 GLU A C 1
ATOM 669 O O . GLU A 1 85 ? 15.489 -16.004 16.779 1.00 85.56 85 GLU A O 1
ATOM 674 N N . ILE A 1 86 ? 16.596 -14.220 15.987 1.00 86.19 86 ILE A N 1
ATOM 675 C CA . ILE A 1 86 ? 15.403 -13.505 15.501 1.00 86.19 86 ILE A CA 1
ATOM 676 C C . ILE A 1 86 ? 14.732 -14.306 14.385 1.00 86.19 86 ILE A C 1
ATOM 678 O O . ILE A 1 86 ? 13.512 -14.443 14.374 1.00 86.19 86 ILE A O 1
ATOM 682 N N . LEU A 1 87 ? 15.525 -14.862 13.466 1.00 87.50 87 LEU A N 1
ATOM 683 C CA . LEU A 1 87 ? 15.018 -15.723 12.400 1.00 87.50 87 LEU A CA 1
ATOM 684 C C . LEU A 1 87 ? 14.324 -16.966 12.965 1.00 87.50 87 LEU A C 1
ATOM 686 O O . LEU A 1 87 ? 13.192 -17.269 12.590 1.00 87.50 87 LEU A O 1
ATOM 690 N N . GLU A 1 88 ? 14.989 -17.677 13.874 1.00 90.31 88 GLU A N 1
ATOM 691 C CA . GLU A 1 88 ? 14.439 -18.899 14.462 1.00 90.31 88 GLU A CA 1
ATOM 692 C C . GLU A 1 88 ? 13.200 -18.630 15.320 1.00 90.31 88 GLU A C 1
ATOM 694 O O . GLU A 1 88 ? 12.284 -19.451 15.327 1.00 90.31 88 GLU A O 1
ATOM 699 N N . ARG A 1 89 ? 13.113 -17.465 15.977 1.00 92.44 89 ARG A N 1
ATOM 700 C CA . ARG A 1 89 ? 11.866 -17.005 16.598 1.00 92.44 89 ARG A CA 1
ATOM 701 C C . ARG A 1 89 ? 10.789 -16.790 15.537 1.00 92.44 89 ARG A C 1
ATOM 703 O O . ARG A 1 89 ? 9.744 -17.419 15.625 1.00 92.44 89 ARG A O 1
ATOM 710 N N . ASN A 1 90 ? 11.047 -15.959 14.525 1.00 92.00 90 ASN A N 1
ATOM 711 C CA . ASN A 1 90 ? 10.052 -15.566 13.518 1.00 92.00 90 ASN A CA 1
ATOM 712 C C . ASN A 1 90 ? 9.465 -16.753 12.737 1.00 92.00 90 ASN A C 1
ATOM 714 O O . ASN A 1 90 ? 8.311 -16.689 12.327 1.00 92.00 90 ASN A O 1
ATOM 718 N N . LYS A 1 91 ? 10.236 -17.830 12.529 1.00 92.19 91 LYS A N 1
ATOM 719 C CA . LYS A 1 91 ? 9.751 -19.079 11.911 1.00 92.19 91 LYS A CA 1
ATOM 720 C C . LYS A 1 91 ? 8.788 -19.875 12.796 1.00 92.19 91 LYS A C 1
ATOM 722 O O . LYS A 1 91 ? 8.020 -20.670 12.271 1.00 92.19 91 LYS A O 1
ATOM 727 N N . LYS A 1 92 ? 8.884 -19.716 14.118 1.00 94.62 92 LYS A N 1
ATOM 728 C CA . LYS A 1 92 ? 8.063 -20.421 15.112 1.00 94.62 92 LYS A CA 1
ATOM 729 C C . LYS A 1 92 ? 6.840 -19.617 15.550 1.00 94.62 92 LYS A C 1
ATOM 731 O O . LYS A 1 92 ? 6.007 -20.151 16.272 1.00 94.62 92 LYS A O 1
ATOM 736 N N . GLU A 1 93 ? 6.759 -18.342 15.175 1.00 94.94 93 GLU A N 1
ATOM 737 C CA . GLU A 1 93 ? 5.606 -17.505 15.494 1.00 94.94 93 GLU A CA 1
ATOM 738 C C . GLU A 1 93 ? 4.363 -17.984 14.742 1.00 94.94 93 GLU A C 1
ATOM 740 O O . GLU A 1 93 ? 4.429 -18.353 13.569 1.00 94.94 93 GLU A O 1
ATOM 745 N N . ASP A 1 94 ? 3.220 -17.927 15.419 1.00 94.69 94 ASP A N 1
ATOM 746 C CA . ASP A 1 94 ? 1.927 -18.189 14.807 1.00 94.69 94 ASP A CA 1
ATOM 747 C C . ASP A 1 94 ? 1.380 -16.906 14.168 1.00 94.69 94 ASP A C 1
ATOM 749 O O . ASP A 1 94 ? 0.986 -15.956 14.851 1.00 94.69 94 ASP A O 1
ATOM 753 N N . TYR A 1 95 ? 1.367 -16.874 12.835 1.00 95.25 95 TYR A N 1
ATOM 754 C CA . TYR A 1 95 ? 0.830 -15.748 12.074 1.00 95.25 95 TYR A CA 1
ATOM 755 C C . TYR A 1 95 ? -0.703 -15.704 12.088 1.00 95.25 95 TYR A C 1
ATOM 757 O O . TYR A 1 95 ? -1.257 -14.630 11.854 1.00 95.25 95 TYR A O 1
ATOM 765 N N . GLY A 1 96 ? -1.383 -16.808 12.421 1.00 95.81 96 GLY A N 1
ATOM 766 C CA . GLY A 1 96 ? -2.838 -16.853 12.581 1.00 95.81 96 GLY A CA 1
ATOM 767 C C . GLY A 1 96 ? -3.321 -15.854 13.630 1.00 95.81 96 GLY A C 1
ATOM 768 O O . GLY A 1 96 ? -4.183 -15.030 13.343 1.00 95.81 96 GLY A O 1
ATOM 769 N N . ILE A 1 97 ? -2.649 -15.801 14.786 1.00 95.31 97 ILE A N 1
ATOM 770 C CA . ILE A 1 97 ? -2.944 -14.832 15.860 1.00 95.31 97 ILE A CA 1
ATOM 771 C C . ILE A 1 97 ? -2.826 -13.382 15.366 1.00 95.31 97 ILE A C 1
ATOM 773 O O . ILE A 1 97 ? -3.603 -12.504 15.763 1.00 95.31 97 ILE A O 1
ATOM 777 N N . PHE A 1 98 ? -1.851 -13.109 14.497 1.00 96.50 98 PHE A N 1
ATOM 778 C CA . PHE A 1 98 ? -1.674 -11.783 13.917 1.00 96.50 98 PHE A CA 1
ATOM 779 C C . PHE A 1 98 ? -2.794 -11.442 12.927 1.00 96.50 98 PHE A C 1
ATOM 781 O O . PHE A 1 98 ? -3.314 -10.323 12.962 1.00 96.50 98 PHE A O 1
ATOM 788 N N . TYR A 1 99 ? -3.199 -12.392 12.081 1.00 97.25 99 TYR A N 1
ATOM 789 C CA . TYR A 1 99 ? -4.323 -12.204 11.164 1.00 97.25 99 TYR A CA 1
ATOM 790 C C . TYR A 1 99 ? -5.632 -11.993 11.923 1.00 97.25 99 TYR A C 1
ATOM 792 O O . TYR A 1 99 ? -6.344 -11.037 11.628 1.00 97.25 99 TYR A O 1
ATOM 800 N N . ASP A 1 100 ? -5.893 -12.783 12.965 1.00 97.00 100 ASP A N 1
ATOM 801 C CA . ASP A 1 100 ? -7.056 -12.629 13.843 1.00 97.00 100 ASP A CA 1
ATOM 802 C C . ASP A 1 100 ? -7.075 -11.257 14.515 1.00 97.00 100 ASP A C 1
ATOM 804 O O . ASP A 1 100 ? -8.096 -10.564 14.510 1.00 97.00 100 ASP A O 1
ATOM 808 N N . THR A 1 101 ? -5.924 -10.812 15.030 1.00 96.69 101 THR A N 1
ATOM 809 C CA . THR A 1 101 ? -5.789 -9.467 15.604 1.00 96.69 101 THR A CA 1
ATOM 810 C C . THR A 1 101 ? -6.108 -8.398 14.560 1.00 96.69 101 THR A C 1
ATOM 812 O O . THR A 1 101 ? -6.889 -7.492 14.833 1.00 96.69 101 THR A O 1
ATOM 815 N N . CYS A 1 102 ? -5.579 -8.515 13.340 1.00 96.25 102 CYS A N 1
ATOM 816 C CA . CYS A 1 102 ? -5.890 -7.576 12.263 1.00 96.25 102 CYS A CA 1
ATOM 817 C C . CYS A 1 102 ? -7.380 -7.597 11.881 1.00 96.25 102 CYS A C 1
ATOM 819 O O . CYS A 1 102 ? -7.985 -6.538 11.706 1.00 96.25 102 CYS A O 1
ATOM 821 N N . ASN A 1 103 ? -7.989 -8.780 11.787 1.00 96.38 103 ASN A N 1
ATOM 822 C CA . ASN A 1 103 ? -9.408 -8.936 11.479 1.00 96.38 103 ASN A CA 1
ATOM 823 C C . ASN A 1 103 ? -10.296 -8.264 12.528 1.00 96.38 103 ASN A C 1
ATOM 825 O O . ASN A 1 103 ? -11.292 -7.644 12.157 1.00 96.38 103 ASN A O 1
ATOM 829 N N . HIS A 1 104 ? -9.900 -8.327 13.802 1.00 95.25 104 HIS A N 1
ATOM 830 C CA . HIS A 1 104 ? -10.638 -7.738 14.916 1.00 95.25 104 HIS A CA 1
ATOM 831 C C . HIS A 1 104 ? -10.393 -6.228 15.082 1.00 95.25 104 HIS A C 1
ATOM 833 O O . HIS A 1 104 ? -11.315 -5.479 15.396 1.00 95.25 104 HIS A O 1
ATOM 839 N N . THR A 1 105 ? -9.158 -5.762 14.872 1.00 93.62 105 THR A N 1
ATOM 840 C CA . THR A 1 105 ? -8.771 -4.356 15.077 1.00 93.62 105 THR A CA 1
ATOM 841 C C . THR A 1 105 ? -9.225 -3.449 13.931 1.00 93.62 105 THR A C 1
ATOM 843 O O . THR A 1 105 ? -9.597 -2.297 14.166 1.00 93.62 105 THR A O 1
ATOM 846 N N . PHE A 1 106 ? -9.197 -3.929 12.683 1.00 92.94 106 PHE A N 1
ATOM 847 C CA . PHE A 1 106 ? -9.463 -3.094 11.511 1.00 92.94 106 PHE A CA 1
ATOM 848 C C . PHE A 1 106 ? -10.883 -3.281 10.974 1.00 92.94 106 PHE A C 1
ATOM 850 O O . PHE A 1 106 ? -11.202 -4.279 10.325 1.00 92.94 106 PHE A O 1
ATOM 857 N N . GLY A 1 107 ? -11.709 -2.244 11.148 1.00 90.56 107 GLY A N 1
ATOM 858 C CA . GLY A 1 107 ? -13.089 -2.223 10.650 1.00 90.56 107 GLY A CA 1
ATOM 859 C C . GLY A 1 107 ? -13.225 -2.161 9.124 1.00 90.56 107 GLY A C 1
ATOM 860 O O . GLY A 1 107 ? -14.295 -2.448 8.598 1.00 90.56 107 GLY A O 1
ATOM 861 N N . LYS A 1 108 ? -12.164 -1.787 8.396 1.00 91.00 108 LYS A N 1
ATOM 862 C CA . LYS A 1 108 ? -12.105 -1.871 6.930 1.00 91.00 108 LYS A CA 1
ATOM 863 C C . LYS A 1 108 ? -10.746 -2.390 6.495 1.00 91.00 108 LYS A C 1
ATOM 865 O O . LYS A 1 108 ? -9.718 -1.829 6.868 1.00 91.00 108 LYS A O 1
ATOM 870 N N . LYS A 1 109 ? -10.769 -3.434 5.675 1.00 94.88 109 LYS A N 1
ATOM 871 C CA . LYS A 1 109 ? -9.596 -4.054 5.063 1.00 94.88 109 LYS A CA 1
ATOM 872 C C . LYS A 1 109 ? -9.793 -4.006 3.558 1.00 94.88 109 LYS A C 1
ATOM 874 O O . LYS A 1 109 ? -10.899 -4.226 3.070 1.00 94.88 109 LYS A O 1
ATOM 879 N N . ILE A 1 110 ? -8.742 -3.645 2.840 1.00 94.38 110 ILE A N 1
ATOM 880 C CA . ILE A 1 110 ? -8.775 -3.503 1.387 1.00 94.38 110 ILE A CA 1
ATOM 881 C C . ILE A 1 110 ? -7.571 -4.211 0.794 1.00 94.38 110 ILE A C 1
ATOM 883 O O . ILE A 1 110 ? -6.497 -4.229 1.402 1.00 94.38 110 ILE A O 1
ATOM 887 N N . TYR A 1 111 ? -7.736 -4.749 -0.404 1.00 94.88 111 TYR A N 1
ATOM 888 C CA . TYR A 1 111 ? -6.637 -5.305 -1.176 1.00 94.88 111 TYR A CA 1
ATOM 889 C C . TYR A 1 111 ? -6.778 -4.900 -2.638 1.00 94.88 111 TYR A C 1
ATOM 891 O O . TYR A 1 111 ? -7.888 -4.716 -3.137 1.00 94.88 111 TYR A O 1
ATOM 899 N N . CYS A 1 112 ? -5.644 -4.710 -3.308 1.00 92.12 112 CYS A N 1
ATOM 900 C CA . CYS A 1 112 ? -5.641 -4.241 -4.684 1.00 92.12 112 CYS A CA 1
ATOM 901 C C . CYS A 1 112 ? -5.407 -5.405 -5.641 1.00 92.12 112 CYS A C 1
ATOM 903 O O . CYS A 1 112 ? -4.418 -6.134 -5.507 1.00 92.12 112 CYS A O 1
ATOM 905 N N . THR A 1 113 ? -6.273 -5.531 -6.638 1.00 94.50 113 THR A N 1
ATOM 906 C CA . THR A 1 113 ? -6.087 -6.441 -7.765 1.00 94.50 113 THR A CA 1
ATOM 907 C C . THR A 1 113 ? -5.691 -5.682 -9.019 1.00 94.50 113 THR A C 1
ATOM 909 O O . THR A 1 113 ? -5.886 -4.475 -9.114 1.00 94.50 113 THR A O 1
ATOM 912 N N . ARG A 1 114 ? -5.047 -6.366 -9.957 1.00 93.06 114 ARG A N 1
ATOM 913 C CA . ARG A 1 114 ? -4.618 -5.826 -11.246 1.00 93.06 114 ARG A CA 1
ATOM 914 C C . ARG A 1 114 ? -4.665 -6.955 -12.260 1.00 93.06 114 ARG A C 1
ATOM 916 O O . ARG A 1 114 ? -4.506 -8.115 -11.869 1.00 93.06 114 ARG A O 1
ATOM 923 N N . ASP A 1 115 ? -4.826 -6.621 -13.535 1.00 94.31 115 ASP A N 1
ATOM 924 C CA . ASP A 1 115 ? -4.572 -7.587 -14.601 1.00 94.31 115 ASP A CA 1
ATOM 925 C C . ASP A 1 115 ? -3.221 -8.322 -14.372 1.00 94.31 115 ASP A C 1
ATOM 927 O O . ASP A 1 115 ? -2.183 -7.666 -14.190 1.00 94.31 115 ASP A O 1
ATOM 931 N N . PRO A 1 116 ? -3.205 -9.671 -14.316 1.00 94.50 116 PRO A N 1
ATOM 932 C CA . PRO A 1 116 ? -1.994 -10.423 -13.993 1.00 94.50 116 PRO A CA 1
ATOM 933 C C . PRO A 1 116 ? -0.861 -10.204 -14.997 1.00 94.50 116 PRO A C 1
ATOM 935 O O . PRO A 1 116 ? 0.303 -10.126 -14.593 1.00 94.50 116 PRO A O 1
ATOM 938 N N . PHE A 1 117 ? -1.186 -10.077 -16.287 1.00 93.62 117 PHE A N 1
ATOM 939 C CA . PHE A 1 117 ? -0.188 -9.831 -17.320 1.00 93.62 117 PHE A CA 1
ATOM 940 C C . PHE A 1 117 ? 0.440 -8.449 -17.132 1.00 93.62 117 PHE A C 1
ATOM 942 O O . PHE A 1 117 ? 1.666 -8.345 -17.068 1.00 93.62 117 PHE A O 1
ATOM 949 N N . GLU A 1 118 ? -0.365 -7.402 -16.932 1.00 91.94 118 GLU A N 1
ATOM 950 C CA . GLU A 1 118 ? 0.154 -6.066 -16.629 1.00 91.94 118 GLU A CA 1
ATOM 951 C C . GLU A 1 118 ? 0.987 -6.027 -15.341 1.00 91.94 118 GLU A C 1
ATOM 953 O O . GLU A 1 118 ? 2.001 -5.324 -15.269 1.00 91.94 118 GLU A O 1
ATOM 958 N N . TYR A 1 119 ? 0.568 -6.764 -14.308 1.00 92.81 119 TYR A N 1
ATOM 959 C CA . TYR A 1 119 ? 1.320 -6.882 -13.062 1.00 92.81 119 TYR A CA 1
ATOM 960 C C . TYR A 1 119 ? 2.708 -7.482 -13.312 1.00 92.81 119 TYR A C 1
ATOM 962 O O . TYR A 1 119 ? 3.717 -6.894 -12.904 1.00 92.81 119 TYR A O 1
ATOM 970 N N . ALA A 1 120 ? 2.767 -8.627 -13.995 1.00 94.25 120 ALA A N 1
ATOM 971 C CA . ALA A 1 120 ? 4.012 -9.329 -14.279 1.00 94.25 120 ALA A CA 1
ATOM 972 C C . ALA A 1 120 ? 4.916 -8.523 -15.219 1.00 94.25 120 ALA A C 1
ATOM 974 O O . ALA A 1 120 ? 6.103 -8.368 -14.932 1.00 94.25 120 ALA A O 1
ATOM 975 N N . LEU A 1 121 ? 4.350 -7.924 -16.270 1.00 92.56 121 LEU A N 1
ATOM 976 C CA . LEU A 1 121 ? 5.074 -7.064 -17.206 1.00 92.56 121 LEU A CA 1
ATOM 977 C C . LEU A 1 121 ? 5.662 -5.844 -16.491 1.00 92.56 121 LEU A C 1
ATOM 979 O O . LEU A 1 121 ? 6.834 -5.515 -16.670 1.00 92.56 121 LEU A O 1
ATOM 983 N N . SER A 1 122 ? 4.880 -5.208 -15.612 1.00 90.00 122 SER A N 1
ATOM 984 C CA . SER A 1 122 ? 5.351 -4.085 -14.798 1.00 90.00 122 SER A CA 1
ATOM 985 C C . SER A 1 122 ? 6.542 -4.480 -13.922 1.00 90.00 122 SER A C 1
ATOM 987 O O . SER A 1 122 ? 7.472 -3.690 -13.771 1.00 90.00 122 SER A O 1
ATOM 989 N N . TRP A 1 123 ? 6.553 -5.689 -13.358 1.00 91.81 123 TRP A N 1
ATOM 990 C CA . TRP A 1 123 ? 7.714 -6.197 -12.628 1.00 91.81 123 TRP A CA 1
ATOM 991 C C . TRP A 1 123 ? 8.888 -6.561 -13.537 1.00 91.81 123 TRP A C 1
ATOM 993 O O . TRP A 1 123 ? 10.021 -6.287 -13.149 1.00 91.81 123 TRP A O 1
ATOM 1003 N N . GLY A 1 124 ? 8.640 -7.122 -14.722 1.00 91.94 124 GLY A N 1
ATOM 1004 C CA . GLY A 1 124 ? 9.675 -7.409 -15.719 1.00 91.94 124 GLY A CA 1
ATOM 1005 C C . GLY A 1 124 ? 10.436 -6.147 -16.126 1.00 91.94 124 GLY A C 1
ATOM 1006 O O . GLY A 1 124 ? 11.662 -6.114 -16.050 1.00 91.94 124 GLY A O 1
ATOM 1007 N N . ILE A 1 125 ? 9.714 -5.059 -16.418 1.00 89.31 125 ILE A N 1
ATOM 1008 C CA . ILE A 1 125 ? 10.314 -3.748 -16.715 1.00 89.31 125 ILE A CA 1
ATOM 1009 C C . ILE A 1 125 ? 11.161 -3.252 -15.534 1.00 89.31 125 ILE A C 1
ATOM 1011 O O . ILE A 1 125 ? 12.282 -2.791 -15.733 1.00 89.31 125 ILE A O 1
ATOM 1015 N N . ARG A 1 126 ? 10.662 -3.368 -14.293 1.00 88.31 126 ARG A N 1
ATOM 1016 C CA . ARG A 1 126 ? 11.407 -2.956 -13.084 1.00 88.31 126 ARG A CA 1
ATOM 1017 C C . ARG A 1 126 ? 12.678 -3.767 -12.854 1.00 88.31 126 ARG A C 1
ATOM 1019 O O . ARG A 1 126 ? 13.653 -3.212 -12.356 1.00 88.31 126 ARG A O 1
ATOM 1026 N N . ASN A 1 127 ? 12.660 -5.059 -13.180 1.00 88.75 127 ASN A N 1
ATOM 1027 C CA . ASN A 1 127 ? 13.823 -5.933 -13.034 1.00 88.75 127 ASN A CA 1
ATOM 1028 C C . ASN A 1 127 ? 14.994 -5.449 -13.899 1.00 88.75 127 ASN A C 1
ATOM 1030 O O . ASN A 1 127 ? 16.139 -5.495 -13.464 1.00 88.75 127 ASN A O 1
ATOM 1034 N N . ILE A 1 128 ? 14.685 -4.931 -15.089 1.00 87.19 128 ILE A N 1
ATOM 1035 C CA . ILE A 1 128 ? 15.676 -4.429 -16.045 1.00 87.19 128 ILE A CA 1
ATOM 1036 C C . ILE A 1 128 ? 16.058 -2.984 -15.727 1.00 87.19 128 ILE A C 1
ATOM 1038 O O . ILE A 1 128 ? 17.236 -2.645 -15.681 1.00 87.19 128 ILE A O 1
ATOM 1042 N N . SER A 1 129 ? 15.069 -2.119 -15.492 1.00 84.06 129 SER A N 1
ATOM 1043 C CA . SER A 1 129 ? 15.313 -0.687 -15.292 1.00 84.06 129 SER A CA 1
ATOM 1044 C C . SER A 1 129 ? 15.917 -0.355 -13.926 1.00 84.06 129 SER A C 1
ATOM 1046 O O . SER A 1 129 ? 16.471 0.728 -13.749 1.00 84.06 129 SER A O 1
ATOM 1048 N N . GLY A 1 130 ? 15.756 -1.232 -12.929 1.00 83.19 130 GLY A N 1
ATOM 1049 C CA . GLY A 1 130 ? 16.139 -0.974 -11.538 1.00 83.19 130 GLY A CA 1
ATOM 1050 C C . GLY A 1 130 ? 15.305 0.115 -10.844 1.00 83.19 130 GLY A C 1
ATOM 1051 O O . GLY A 1 130 ? 15.575 0.461 -9.690 1.00 83.19 130 GLY A O 1
ATOM 1052 N N . LYS A 1 131 ? 14.281 0.666 -11.513 1.00 79.06 131 LYS A N 1
ATOM 1053 C CA . LYS A 1 131 ? 13.456 1.775 -11.013 1.00 79.06 131 LYS A CA 1
ATOM 1054 C C . LYS A 1 131 ? 12.157 1.253 -10.407 1.00 79.06 131 LYS A C 1
ATOM 1056 O O . LYS A 1 131 ? 11.216 0.902 -11.110 1.00 79.06 131 LYS A O 1
ATOM 1061 N N . PHE A 1 132 ? 12.083 1.225 -9.076 1.00 71.50 132 PHE A N 1
ATOM 1062 C CA . PHE A 1 132 ? 10.878 0.785 -8.357 1.00 71.50 132 PHE A CA 1
ATOM 1063 C C . PHE A 1 132 ? 9.755 1.823 -8.389 1.00 71.50 132 PHE A C 1
ATOM 1065 O O . PHE A 1 132 ? 8.591 1.461 -8.571 1.00 71.50 132 PHE A O 1
ATOM 1072 N N . ASN A 1 133 ? 10.127 3.095 -8.241 1.00 73.31 133 ASN A N 1
ATOM 1073 C CA . ASN A 1 133 ? 9.239 4.246 -8.276 1.00 73.31 133 ASN A CA 1
ATOM 1074 C C . ASN A 1 133 ? 9.789 5.267 -9.271 1.00 73.31 133 ASN A C 1
ATOM 1076 O O . ASN A 1 133 ? 11.002 5.426 -9.388 1.00 73.31 133 ASN A O 1
ATOM 1080 N N . VAL A 1 134 ? 8.874 5.946 -9.950 1.00 72.81 134 VAL A N 1
ATOM 1081 C CA . VAL A 1 134 ? 9.149 7.024 -10.896 1.00 72.81 134 VAL A CA 1
ATOM 1082 C C . VAL A 1 134 ? 8.535 8.282 -10.300 1.00 72.81 134 VAL A C 1
ATOM 1084 O O . VAL A 1 134 ? 7.324 8.312 -10.065 1.00 72.81 134 VAL A O 1
ATOM 1087 N N . TYR A 1 135 ? 9.361 9.282 -10.007 1.00 70.56 135 TYR A N 1
ATOM 1088 C CA . TYR A 1 135 ? 8.930 10.493 -9.307 1.00 70.56 135 TYR A CA 1
ATOM 1089 C C . TYR A 1 135 ? 8.929 11.724 -10.207 1.00 70.56 135 TYR A C 1
ATOM 1091 O O . TYR A 1 135 ? 8.176 12.659 -9.934 1.00 70.56 135 TYR A O 1
ATOM 1099 N N . THR A 1 136 ? 9.730 11.726 -11.277 1.00 75.31 136 THR A N 1
ATOM 1100 C CA . THR A 1 136 ? 9.772 12.837 -12.236 1.00 75.31 136 THR A CA 1
ATOM 1101 C C . THR A 1 136 ? 9.222 12.448 -13.603 1.00 75.31 136 THR A C 1
ATOM 1103 O O . THR A 1 136 ? 9.033 11.274 -13.934 1.00 75.31 136 THR A O 1
ATOM 1106 N N . ILE A 1 137 ? 8.933 13.463 -14.415 1.00 75.25 137 ILE A N 1
ATOM 1107 C CA . ILE A 1 137 ? 8.488 13.259 -15.794 1.00 75.25 137 ILE A CA 1
ATOM 1108 C C . ILE A 1 137 ? 9.604 12.696 -16.645 1.00 75.25 137 ILE A C 1
ATOM 1110 O O . ILE A 1 137 ? 9.350 11.810 -17.451 1.00 75.25 137 ILE A O 1
ATOM 1114 N N . GLU A 1 138 ? 10.820 13.193 -16.457 1.00 77.94 138 GLU A N 1
ATOM 1115 C CA . GLU A 1 138 ? 12.002 12.733 -17.171 1.00 77.94 138 GLU A CA 1
ATOM 1116 C C . GLU A 1 138 ? 12.199 11.238 -16.912 1.00 77.94 138 GLU A C 1
ATOM 1118 O O . GLU A 1 138 ? 12.265 10.460 -17.860 1.00 77.94 138 GLU A O 1
ATOM 1123 N N . GLU A 1 139 ? 12.144 10.814 -15.643 1.00 78.62 139 GLU A N 1
ATOM 1124 C CA . GLU A 1 139 ? 12.194 9.397 -15.278 1.00 78.62 139 GLU A CA 1
ATOM 1125 C C . GLU A 1 139 ? 11.040 8.605 -15.904 1.00 78.62 139 GLU A C 1
ATOM 1127 O O . GLU A 1 139 ? 11.233 7.462 -16.322 1.00 78.62 139 GLU A O 1
ATOM 1132 N N . ARG A 1 140 ? 9.835 9.189 -15.987 1.00 80.12 140 ARG A N 1
ATOM 1133 C CA . ARG A 1 140 ? 8.673 8.528 -16.596 1.00 80.12 140 ARG A CA 1
ATOM 1134 C C . ARG A 1 140 ? 8.845 8.335 -18.093 1.00 80.12 140 ARG A C 1
ATOM 1136 O O . ARG A 1 140 ? 8.522 7.259 -18.583 1.00 80.12 140 ARG A O 1
ATOM 1143 N N . ILE A 1 141 ? 9.330 9.346 -18.804 1.00 81.19 141 ILE A N 1
ATOM 1144 C CA . ILE A 1 141 ? 9.597 9.275 -20.244 1.00 81.19 141 ILE A CA 1
ATOM 1145 C C . ILE A 1 141 ? 10.708 8.257 -20.506 1.00 81.19 141 ILE A C 1
ATOM 1147 O O . ILE A 1 141 ? 10.559 7.408 -21.374 1.00 81.19 141 ILE A O 1
ATOM 1151 N N . GLU A 1 142 ? 11.772 8.274 -19.708 1.00 81.56 142 GLU A N 1
ATOM 1152 C CA . GLU A 1 142 ? 12.880 7.322 -19.833 1.00 81.56 142 GLU A CA 1
ATOM 1153 C C . GLU A 1 142 ? 12.441 5.872 -19.560 1.00 81.56 142 GLU A C 1
ATOM 1155 O O . GLU A 1 142 ? 12.924 4.945 -20.202 1.00 81.56 142 GLU A O 1
ATOM 1160 N N . THR A 1 143 ? 11.519 5.661 -18.613 1.00 80.56 143 THR A N 1
ATOM 1161 C CA . THR A 1 143 ? 11.115 4.309 -18.172 1.00 80.56 143 THR A CA 1
ATOM 1162 C C . THR A 1 143 ? 9.890 3.760 -18.917 1.00 80.56 143 THR A C 1
ATOM 1164 O O . THR A 1 143 ? 9.681 2.552 -18.998 1.00 80.56 143 THR A O 1
ATOM 1167 N N . HIS A 1 144 ? 9.012 4.635 -19.406 1.00 80.56 144 HIS A N 1
ATOM 1168 C CA . HIS A 1 144 ? 7.697 4.269 -19.952 1.00 80.56 144 HIS A CA 1
ATOM 1169 C C . HIS A 1 144 ? 7.323 5.056 -21.220 1.00 80.56 144 HIS A C 1
ATOM 1171 O O . HIS A 1 144 ? 6.161 5.030 -21.629 1.00 80.56 144 HIS A O 1
ATOM 1177 N N . GLY A 1 145 ? 8.256 5.806 -21.811 1.00 78.06 145 GLY A N 1
ATOM 1178 C CA . GLY A 1 145 ? 8.042 6.522 -23.069 1.00 78.06 145 GLY A CA 1
ATOM 1179 C C . GLY A 1 145 ? 7.791 5.572 -24.241 1.00 78.06 145 GLY A C 1
ATOM 1180 O O . GLY A 1 145 ? 8.101 4.387 -24.165 1.00 78.06 145 GLY A O 1
ATOM 1181 N N . GLN A 1 146 ? 7.231 6.094 -25.336 1.00 74.25 146 GLN A N 1
ATOM 1182 C CA . GLN A 1 146 ? 6.903 5.288 -26.523 1.00 74.25 146 GLN A CA 1
ATOM 1183 C C . GLN A 1 146 ? 8.124 4.589 -27.135 1.00 74.25 146 GLN A C 1
ATOM 1185 O O . GLN A 1 146 ? 7.979 3.498 -27.676 1.00 74.25 146 GLN A O 1
ATOM 1190 N N . ASP A 1 147 ? 9.309 5.183 -26.995 1.00 82.75 147 ASP A N 1
ATOM 1191 C CA . ASP A 1 147 ? 10.563 4.640 -27.522 1.00 82.75 147 ASP A CA 1
ATOM 1192 C C . ASP A 1 147 ? 11.265 3.680 -26.542 1.00 82.75 147 ASP A C 1
ATOM 1194 O O . ASP A 1 147 ? 12.323 3.134 -26.853 1.00 82.75 147 ASP A O 1
ATOM 1198 N N . ALA A 1 148 ? 10.708 3.469 -25.343 1.00 82.50 148 ALA A N 1
ATOM 1199 C CA . ALA A 1 148 ? 11.299 2.587 -24.345 1.00 82.50 148 ALA A CA 1
ATOM 1200 C C . ALA A 1 148 ? 11.039 1.118 -24.707 1.00 82.50 148 ALA A C 1
ATOM 1202 O O . ALA A 1 148 ? 9.916 0.618 -24.620 1.00 82.50 148 ALA A O 1
ATOM 1203 N N . THR A 1 149 ? 12.100 0.407 -25.080 1.00 86.62 149 THR A N 1
ATOM 1204 C CA . THR A 1 149 ? 12.063 -1.025 -25.397 1.00 86.62 149 THR A CA 1
ATOM 1205 C C . THR A 1 149 ? 12.775 -1.838 -24.323 1.00 86.62 149 THR A C 1
ATOM 1207 O O . THR A 1 149 ? 13.887 -1.495 -23.922 1.00 86.62 149 THR A O 1
ATOM 1210 N N . TYR A 1 150 ? 12.165 -2.946 -23.902 1.00 87.50 150 TYR A N 1
ATOM 1211 C CA . TYR A 1 150 ? 12.717 -3.851 -22.895 1.00 87.50 150 TYR A CA 1
ATOM 1212 C C . TYR A 1 150 ? 12.705 -5.292 -23.403 1.00 87.50 150 TYR A C 1
ATOM 1214 O O . TYR A 1 150 ? 11.675 -5.772 -23.873 1.00 87.50 150 TYR A O 1
ATOM 1222 N N . GLU A 1 151 ? 13.828 -5.992 -23.262 1.00 92.12 151 GLU A N 1
ATOM 1223 C CA . GLU A 1 151 ? 13.894 -7.440 -23.455 1.00 92.12 151 GLU A CA 1
ATOM 1224 C C . GLU A 1 151 ? 13.512 -8.131 -22.144 1.00 92.12 151 GLU A C 1
ATOM 1226 O O . GLU A 1 151 ? 14.275 -8.128 -21.179 1.00 92.12 151 GLU A O 1
ATOM 1231 N N . ILE A 1 152 ? 12.286 -8.648 -22.079 1.00 91.25 152 ILE A N 1
ATOM 1232 C CA . ILE A 1 152 ? 11.712 -9.164 -20.836 1.00 91.25 152 ILE A CA 1
ATOM 1233 C C . ILE A 1 152 ? 12.078 -10.634 -20.622 1.00 91.25 152 ILE A C 1
ATOM 1235 O O . ILE A 1 152 ? 11.824 -11.481 -21.475 1.00 91.25 152 ILE A O 1
ATOM 1239 N N . ASP A 1 153 ? 12.582 -10.943 -19.428 1.00 93.56 153 ASP A N 1
ATOM 1240 C CA . ASP A 1 153 ? 12.736 -12.314 -18.943 1.00 93.56 153 ASP A CA 1
ATOM 1241 C C . ASP A 1 153 ? 11.360 -12.920 -18.606 1.00 93.56 153 ASP A C 1
ATOM 1243 O O . ASP A 1 153 ? 10.708 -12.548 -17.622 1.00 93.56 153 ASP A O 1
ATOM 1247 N N . VAL A 1 154 ? 10.920 -13.866 -19.437 1.00 94.38 154 VAL A N 1
ATOM 1248 C CA . VAL A 1 154 ? 9.639 -14.568 -19.277 1.00 94.38 154 VAL A CA 1
ATOM 1249 C C . VAL A 1 154 ? 9.626 -15.439 -18.019 1.00 94.38 154 VAL A C 1
ATOM 1251 O O . VAL A 1 154 ? 8.615 -15.463 -17.321 1.00 94.38 154 VAL A O 1
ATOM 1254 N N . GLY A 1 155 ? 10.743 -16.080 -17.662 1.00 95.75 155 GLY A N 1
ATOM 1255 C CA . GLY A 1 155 ? 10.830 -16.884 -16.439 1.00 95.75 155 GLY A CA 1
ATOM 1256 C C . GLY A 1 155 ? 10.679 -16.021 -15.184 1.00 95.75 155 GLY A C 1
ATOM 1257 O O . GLY A 1 155 ? 10.010 -16.402 -14.219 1.00 95.75 155 GLY A O 1
ATOM 1258 N N . PHE A 1 156 ? 11.215 -14.798 -15.213 1.00 93.38 156 PHE A N 1
ATOM 1259 C CA . PHE A 1 156 ? 10.965 -13.819 -14.156 1.00 93.38 156 PHE A CA 1
ATOM 1260 C C . PHE A 1 156 ? 9.490 -13.386 -14.096 1.00 93.38 156 PHE A C 1
ATOM 1262 O O . PHE A 1 156 ? 8.937 -13.249 -13.000 1.00 93.38 156 PHE A O 1
ATOM 1269 N N . MET A 1 157 ? 8.832 -13.182 -15.245 1.00 94.06 157 MET A N 1
ATOM 1270 C CA . MET A 1 157 ? 7.395 -12.876 -15.285 1.00 94.06 157 MET A CA 1
ATOM 1271 C C . MET A 1 157 ? 6.551 -14.006 -14.687 1.00 94.06 157 MET A C 1
ATOM 1273 O O . MET A 1 157 ? 5.672 -13.727 -13.871 1.00 94.06 157 MET A O 1
ATOM 1277 N N . GLU A 1 158 ? 6.835 -15.261 -15.037 1.00 95.81 158 GLU A N 1
ATOM 1278 C CA . GLU A 1 158 ? 6.152 -16.440 -14.488 1.00 95.81 158 GLU A CA 1
ATOM 1279 C C . GLU A 1 158 ? 6.279 -16.494 -12.961 1.00 95.81 158 GLU A C 1
ATOM 1281 O O . GLU A 1 158 ? 5.272 -16.556 -12.252 1.00 95.81 158 GLU A O 1
ATOM 1286 N N . ALA A 1 159 ? 7.493 -16.310 -12.431 1.00 93.81 159 ALA A N 1
ATOM 1287 C CA . ALA A 1 159 ? 7.716 -16.255 -10.987 1.00 93.81 159 ALA A CA 1
ATOM 1288 C C . ALA A 1 159 ? 6.921 -15.123 -10.301 1.00 93.81 159 ALA A C 1
ATOM 1290 O O . ALA A 1 159 ? 6.491 -15.250 -9.148 1.00 93.81 159 ALA A O 1
ATOM 1291 N N . LYS A 1 160 ? 6.700 -13.997 -10.995 1.00 93.94 160 LYS A N 1
ATOM 1292 C CA . LYS A 1 160 ? 5.876 -12.888 -10.491 1.00 93.94 160 LYS A CA 1
ATOM 1293 C C . LYS A 1 160 ? 4.385 -13.189 -10.536 1.00 93.94 160 LYS A C 1
ATOM 1295 O O . LYS A 1 160 ? 3.683 -12.780 -9.609 1.00 93.94 160 LYS A O 1
ATOM 1300 N N . LEU A 1 161 ? 3.910 -13.917 -11.541 1.00 95.75 161 LEU A N 1
ATOM 1301 C CA . LEU A 1 161 ? 2.533 -14.410 -11.590 1.00 95.75 161 LEU A CA 1
ATOM 1302 C C . LEU A 1 161 ? 2.258 -15.385 -10.442 1.00 95.75 161 LEU A C 1
ATOM 1304 O O . LEU A 1 161 ? 1.247 -15.238 -9.754 1.00 95.75 161 LEU A O 1
ATOM 1308 N N . ASP A 1 162 ? 3.186 -16.298 -10.155 1.00 95.25 162 ASP A N 1
ATOM 1309 C CA . ASP A 1 162 ? 3.070 -17.215 -9.015 1.00 95.25 162 ASP A CA 1
ATOM 1310 C C . ASP A 1 162 ? 3.057 -16.467 -7.679 1.00 95.25 162 ASP A C 1
ATOM 1312 O O . ASP A 1 162 ? 2.230 -16.739 -6.801 1.00 95.25 162 ASP A O 1
ATOM 1316 N N . GLN A 1 163 ? 3.929 -15.462 -7.529 1.00 92.69 163 GLN A N 1
ATOM 1317 C CA . GLN A 1 163 ? 3.924 -14.589 -6.357 1.00 92.69 163 GLN A CA 1
ATOM 1318 C C . GLN A 1 163 ? 2.582 -13.858 -6.204 1.00 92.69 163 GLN A C 1
ATOM 1320 O O . GLN A 1 163 ? 2.068 -13.750 -5.087 1.00 92.69 163 GLN A O 1
ATOM 1325 N N . TYR A 1 164 ? 2.017 -13.366 -7.306 1.00 95.50 164 TYR A N 1
ATOM 1326 C CA . TYR A 1 164 ? 0.740 -12.664 -7.309 1.00 95.50 164 TYR A CA 1
ATOM 1327 C C . TYR A 1 164 ? -0.424 -13.591 -6.951 1.00 95.50 164 TYR A C 1
ATOM 1329 O O . TYR A 1 164 ? -1.219 -13.269 -6.070 1.00 95.50 164 TYR A O 1
ATOM 1337 N N . LYS A 1 165 ? -0.470 -14.788 -7.540 1.00 95.88 165 LYS A N 1
ATOM 1338 C CA . LYS A 1 165 ? -1.460 -15.823 -7.222 1.00 95.88 165 LYS A CA 1
ATOM 1339 C C . LYS A 1 165 ? -1.420 -16.206 -5.742 1.00 95.88 165 LYS A C 1
ATOM 1341 O O . LYS A 1 165 ? -2.461 -16.266 -5.094 1.00 95.88 165 LYS A O 1
ATOM 1346 N N . ARG A 1 166 ? -0.221 -16.391 -5.178 1.00 96.12 166 ARG A N 1
ATOM 1347 C CA . ARG A 1 166 ? -0.042 -16.661 -3.742 1.00 96.12 166 ARG A CA 1
ATOM 1348 C C . ARG A 1 166 ? -0.522 -15.504 -2.868 1.00 96.12 166 ARG A C 1
ATOM 1350 O O . ARG A 1 166 ? -1.114 -15.751 -1.825 1.00 96.12 166 ARG A O 1
ATOM 1357 N N . TYR A 1 167 ? -0.286 -14.261 -3.287 1.00 95.69 167 TYR A N 1
ATOM 1358 C CA . TYR A 1 167 ? -0.830 -13.085 -2.609 1.00 95.69 167 TYR A CA 1
ATOM 1359 C C . TYR A 1 167 ? -2.359 -13.096 -2.589 1.00 95.69 167 TYR A C 1
ATOM 1361 O O . TYR A 1 167 ? -2.933 -12.869 -1.528 1.00 95.69 167 TYR A O 1
ATOM 1369 N N . LEU A 1 168 ? -3.005 -13.409 -3.715 1.00 96.25 168 LEU A N 1
ATOM 1370 C CA . LEU A 1 168 ? -4.465 -13.476 -3.783 1.00 96.25 168 LEU A CA 1
ATOM 1371 C C . LEU A 1 168 ? -5.027 -14.542 -2.836 1.00 96.25 168 LEU A C 1
ATOM 1373 O O . LEU A 1 168 ? -5.889 -14.205 -2.032 1.00 96.25 168 LEU A O 1
ATOM 1377 N N . TYR A 1 169 ? -4.487 -15.768 -2.852 1.00 96.62 169 TYR A N 1
ATOM 1378 C CA . TYR A 1 169 ? -4.911 -16.812 -1.906 1.00 96.62 169 TYR A CA 1
ATOM 1379 C C . TYR A 1 169 ? -4.673 -16.415 -0.452 1.00 96.62 169 TYR A C 1
ATOM 1381 O O . TYR A 1 169 ? -5.540 -16.566 0.400 1.00 96.62 169 TYR A O 1
ATOM 1389 N N . TRP A 1 170 ? -3.504 -15.847 -0.158 1.00 97.25 170 TRP A N 1
ATOM 1390 C CA . TRP A 1 170 ? -3.196 -15.399 1.193 1.00 97.25 170 TRP A CA 1
ATOM 1391 C C . TRP A 1 170 ? -4.187 -14.334 1.684 1.00 97.25 170 TRP A C 1
ATOM 1393 O O . TRP A 1 170 ? -4.587 -14.378 2.845 1.00 97.25 170 TRP A O 1
ATOM 1403 N N . VAL A 1 171 ? -4.627 -13.407 0.827 1.00 97.12 171 VAL A N 1
ATOM 1404 C CA . VAL A 1 171 ? -5.666 -12.445 1.214 1.00 97.12 171 VAL A CA 1
ATOM 1405 C C . VAL A 1 171 ? -7.006 -13.141 1.438 1.00 97.12 171 VAL A C 1
ATOM 1407 O O . VAL A 1 171 ? -7.613 -12.917 2.483 1.00 97.12 171 VAL A O 1
ATOM 1410 N N . THR A 1 172 ? -7.460 -13.984 0.505 1.00 95.44 172 THR A N 1
ATOM 1411 C CA . THR A 1 172 ? -8.780 -14.630 0.606 1.00 95.44 172 THR A CA 1
ATOM 1412 C C . THR A 1 172 ? -8.898 -15.534 1.825 1.00 95.44 172 THR A C 1
ATOM 1414 O O . THR A 1 172 ? -9.946 -15.556 2.465 1.00 95.44 172 THR A O 1
ATOM 1417 N N . ASP A 1 173 ? -7.820 -16.234 2.172 1.00 96.94 173 ASP A N 1
ATOM 1418 C CA . ASP A 1 173 ? -7.826 -17.213 3.258 1.00 96.94 173 ASP A CA 1
ATOM 1419 C C . ASP A 1 173 ? -7.743 -16.541 4.635 1.00 96.94 173 ASP A C 1
ATOM 1421 O O . ASP A 1 173 ? -8.312 -17.043 5.601 1.00 96.94 173 ASP A O 1
ATOM 1425 N N . ASN A 1 174 ? -7.043 -15.403 4.739 1.00 97.56 174 ASN A N 1
ATOM 1426 C CA . ASN A 1 174 ? -6.745 -14.768 6.030 1.00 97.56 174 ASN A CA 1
ATOM 1427 C C . ASN A 1 174 ? -7.567 -13.497 6.300 1.00 97.56 174 ASN A C 1
ATOM 1429 O O . ASN A 1 174 ? -7.659 -13.069 7.450 1.00 97.56 174 ASN A O 1
ATOM 1433 N N . PHE A 1 175 ? -8.172 -12.891 5.273 1.00 97.25 175 PHE A N 1
ATOM 1434 C CA . PHE A 1 175 ? -8.970 -11.662 5.371 1.00 97.25 175 PHE A CA 1
ATOM 1435 C C . PHE A 1 175 ? -10.247 -11.768 4.515 1.00 97.25 175 PHE A C 1
ATOM 1437 O O . PHE A 1 175 ? -10.398 -11.039 3.532 1.00 97.25 175 PHE A O 1
ATOM 1444 N N . PRO A 1 176 ? -11.178 -12.674 4.860 1.00 95.25 176 PRO A N 1
ATOM 1445 C CA . PRO A 1 176 ? -12.330 -13.002 4.014 1.00 95.25 176 PRO A CA 1
ATOM 1446 C C . PRO A 1 176 ? -13.319 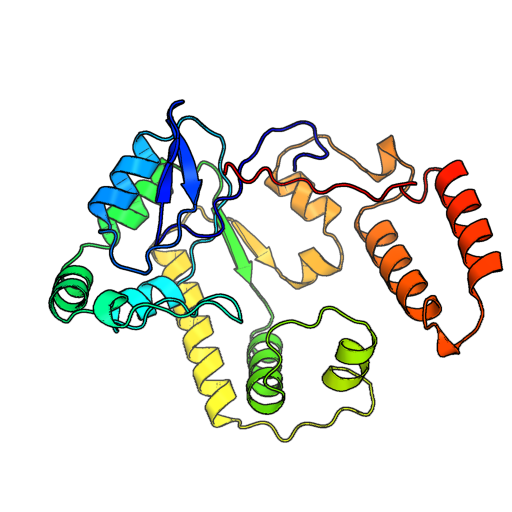-11.841 3.809 1.00 95.25 176 PRO A C 1
ATOM 1448 O O . PRO A 1 176 ? -14.096 -11.854 2.859 1.00 95.25 176 PRO A O 1
ATOM 1451 N N . ASP A 1 177 ? -13.302 -10.829 4.679 1.00 95.06 177 ASP A N 1
ATOM 1452 C CA . ASP A 1 177 ? -14.108 -9.606 4.580 1.00 95.06 177 ASP A CA 1
ATOM 1453 C C . ASP A 1 177 ? -13.355 -8.435 3.917 1.00 95.06 177 ASP A C 1
ATOM 1455 O O . ASP A 1 177 ? -13.861 -7.308 3.878 1.00 95.06 177 ASP A O 1
ATOM 1459 N N . ALA A 1 178 ? -12.139 -8.664 3.405 1.00 96.25 178 ALA A N 1
ATOM 1460 C CA . ALA A 1 178 ? -11.387 -7.637 2.702 1.00 96.25 178 ALA A CA 1
ATOM 1461 C C . ALA A 1 178 ? -12.070 -7.249 1.384 1.00 96.25 178 ALA A C 1
ATOM 1463 O O . ALA A 1 178 ? -12.504 -8.084 0.593 1.00 96.25 178 ALA A O 1
ATOM 1464 N N . ILE A 1 179 ? -12.129 -5.946 1.130 1.00 94.94 179 ILE A N 1
ATOM 1465 C CA . ILE A 1 179 ? -12.761 -5.384 -0.060 1.00 94.94 179 ILE A CA 1
ATOM 1466 C C . ILE A 1 179 ? -11.739 -5.357 -1.197 1.00 94.94 179 ILE A C 1
ATOM 1468 O O . ILE A 1 179 ? -10.685 -4.722 -1.081 1.00 94.94 179 ILE A O 1
ATOM 1472 N N . GLU A 1 180 ? -12.079 -6.005 -2.308 1.00 95.12 180 GLU A N 1
ATOM 1473 C CA . GLU A 1 180 ? -11.299 -5.935 -3.540 1.00 95.12 180 GLU A CA 1
ATOM 1474 C C . GLU A 1 180 ? -11.405 -4.544 -4.174 1.00 95.12 180 GLU A C 1
ATOM 1476 O O . GLU A 1 180 ? -12.498 -3.996 -4.348 1.00 95.12 180 GLU A O 1
ATOM 1481 N N . ILE A 1 181 ? -10.262 -3.985 -4.568 1.00 93.50 181 ILE A N 1
ATOM 1482 C CA . ILE A 1 181 ? -10.184 -2.773 -5.379 1.00 93.50 181 ILE A CA 1
ATOM 1483 C C . ILE A 1 181 ? -9.347 -3.072 -6.616 1.00 93.50 181 ILE A C 1
ATOM 1485 O O . ILE A 1 181 ? -8.151 -3.342 -6.515 1.00 93.50 181 ILE A O 1
ATOM 1489 N N . LYS A 1 182 ? -9.950 -2.947 -7.795 1.00 92.06 182 LYS A N 1
ATOM 1490 C CA . LYS A 1 182 ? -9.222 -3.075 -9.055 1.00 92.06 182 LYS A CA 1
ATOM 1491 C C . LYS A 1 182 ? -8.346 -1.849 -9.282 1.00 92.06 182 LYS A C 1
ATOM 1493 O O . LYS A 1 182 ? -8.792 -0.712 -9.117 1.00 92.06 182 LYS A O 1
ATOM 1498 N N . TYR A 1 183 ? -7.095 -2.069 -9.658 1.00 87.81 183 TYR A N 1
ATOM 1499 C CA . TYR A 1 183 ? -6.122 -1.015 -9.926 1.00 87.81 183 TYR A CA 1
ATOM 1500 C C . TYR A 1 183 ? -6.617 -0.053 -11.015 1.00 87.81 183 TYR A C 1
ATOM 1502 O O . TYR A 1 183 ? -6.423 1.159 -10.927 1.00 87.81 183 TYR A O 1
ATOM 1510 N N . GLU A 1 184 ? -7.331 -0.583 -12.001 1.00 85.50 184 GLU A N 1
ATOM 1511 C CA . GLU A 1 184 ? -7.913 0.162 -13.111 1.00 85.50 184 GLU A CA 1
ATOM 1512 C C . GLU A 1 184 ? -8.990 1.147 -12.621 1.00 85.50 184 GLU A C 1
ATOM 1514 O O . GLU A 1 184 ? -9.029 2.291 -13.077 1.00 85.50 184 GLU A O 1
ATOM 1519 N N . ASP A 1 185 ? -9.787 0.765 -11.613 1.00 87.19 185 ASP A N 1
ATOM 1520 C CA . ASP A 1 185 ? -10.808 1.634 -11.009 1.00 87.19 185 ASP A CA 1
ATOM 1521 C C . ASP A 1 185 ? -10.189 2.800 -10.228 1.00 87.19 185 ASP A C 1
ATOM 1523 O O . ASP A 1 185 ? -10.756 3.894 -10.186 1.00 87.19 185 ASP A O 1
ATOM 1527 N N . ILE A 1 186 ? -9.015 2.591 -9.622 1.00 84.38 186 ILE A N 1
ATOM 1528 C CA . ILE A 1 186 ? -8.243 3.663 -8.974 1.00 84.38 186 ILE A CA 1
ATOM 1529 C C . ILE A 1 186 ? -7.791 4.675 -10.032 1.00 84.38 186 ILE A C 1
ATOM 1531 O O . ILE A 1 186 ? -7.825 5.875 -9.779 1.00 84.38 186 ILE A O 1
ATOM 1535 N N . HIS A 1 187 ? -7.393 4.216 -11.220 1.00 77.38 187 HIS A N 1
ATOM 1536 C CA . HIS A 1 187 ? -6.915 5.098 -12.282 1.00 77.38 187 HIS A CA 1
ATOM 1537 C C . HIS A 1 187 ? -8.037 5.867 -12.993 1.00 77.38 187 HIS A C 1
ATOM 1539 O O . HIS A 1 187 ? -7.815 6.999 -13.419 1.00 77.38 187 HIS A O 1
ATOM 1545 N N . SER A 1 188 ? -9.224 5.276 -13.155 1.00 81.00 188 SER A N 1
ATOM 1546 C CA . SER A 1 188 ? -10.323 5.909 -13.896 1.00 81.00 188 SER A CA 1
ATOM 1547 C C . SER A 1 188 ? -11.364 6.590 -13.008 1.00 81.00 188 SER A C 1
ATOM 1549 O O . SER A 1 188 ? -11.998 7.544 -13.452 1.00 81.00 188 SER A O 1
ATOM 1551 N N . ASN A 1 189 ? -11.568 6.110 -11.775 1.00 83.19 189 ASN A N 1
ATOM 1552 C CA . ASN A 1 189 ? -12.734 6.436 -10.946 1.00 83.19 189 ASN A CA 1
ATOM 1553 C C . ASN A 1 189 ? -12.395 6.583 -9.447 1.00 83.19 189 ASN A C 1
ATOM 1555 O O . ASN A 1 189 ? -13.208 6.220 -8.588 1.00 83.19 189 ASN A O 1
ATOM 1559 N N . ILE A 1 190 ? -11.222 7.136 -9.114 1.00 82.94 190 ILE A N 1
ATOM 1560 C CA . ILE A 1 190 ? -10.742 7.256 -7.726 1.00 82.94 190 ILE A CA 1
ATOM 1561 C C . ILE A 1 190 ? -11.765 7.878 -6.763 1.00 82.94 190 ILE A C 1
ATOM 1563 O O . ILE A 1 190 ? -11.923 7.395 -5.641 1.00 82.94 190 ILE A O 1
ATOM 1567 N N . ASP A 1 191 ? -12.511 8.901 -7.190 1.00 80.50 191 ASP A N 1
ATOM 1568 C CA . ASP A 1 191 ? -13.533 9.557 -6.368 1.00 80.50 191 ASP A CA 1
ATOM 1569 C C . ASP A 1 191 ? -14.629 8.569 -5.924 1.00 80.50 191 ASP A C 1
ATOM 1571 O O . ASP A 1 191 ? -15.023 8.538 -4.755 1.00 80.50 191 ASP A O 1
ATOM 1575 N N . LEU A 1 192 ? -15.089 7.704 -6.837 1.00 82.75 192 LEU A N 1
ATOM 1576 C CA . LEU A 1 192 ? -16.099 6.687 -6.541 1.00 82.75 192 LEU A CA 1
ATOM 1577 C C . LEU A 1 192 ? -15.550 5.614 -5.598 1.00 82.75 192 LEU A C 1
ATOM 1579 O O . LEU A 1 192 ? -16.254 5.206 -4.670 1.00 82.75 192 LEU A O 1
ATOM 1583 N N . VAL A 1 193 ? -14.311 5.170 -5.832 1.00 86.69 193 VAL A N 1
ATOM 1584 C CA . VAL A 1 193 ? -13.622 4.194 -4.975 1.00 86.69 193 VAL A CA 1
ATOM 1585 C C . VAL A 1 193 ? -13.521 4.741 -3.552 1.00 86.69 193 VAL A C 1
ATOM 1587 O O . VAL A 1 193 ? -13.999 4.106 -2.612 1.00 86.69 193 VAL A O 1
ATOM 1590 N N . LEU A 1 194 ? -12.995 5.956 -3.382 1.00 82.25 194 LEU A N 1
ATOM 1591 C CA . LEU A 1 194 ? -12.849 6.584 -2.069 1.00 82.25 194 LEU A CA 1
ATOM 1592 C C . LEU A 1 194 ? -14.194 6.798 -1.373 1.00 82.25 194 LEU A C 1
ATOM 1594 O O . LEU A 1 194 ? -14.297 6.541 -0.171 1.00 82.25 194 LEU A O 1
ATOM 1598 N N . ARG A 1 195 ? -15.239 7.207 -2.101 1.00 79.88 195 ARG A N 1
ATOM 1599 C CA . ARG A 1 195 ? -16.587 7.360 -1.535 1.00 79.88 195 ARG A CA 1
ATOM 1600 C C . ARG A 1 195 ? -17.134 6.036 -1.003 1.00 79.88 195 ARG A C 1
ATOM 1602 O O . ARG A 1 195 ? -17.589 5.987 0.137 1.00 79.88 195 ARG A O 1
ATOM 1609 N N . LYS A 1 196 ? -17.029 4.950 -1.780 1.00 83.31 196 LYS A N 1
ATOM 1610 C CA . LYS A 1 196 ? -17.446 3.601 -1.347 1.00 83.31 196 LYS A CA 1
ATOM 1611 C C . LYS A 1 196 ? -16.663 3.141 -0.114 1.00 83.31 196 LYS A C 1
ATOM 1613 O O . LYS A 1 196 ? -17.251 2.664 0.855 1.00 83.31 196 LYS A O 1
ATOM 1618 N N . LEU A 1 197 ? -15.343 3.326 -0.124 1.00 83.56 197 LEU A N 1
ATOM 1619 C CA . LEU A 1 197 ? -14.470 2.876 0.959 1.00 83.56 197 LEU A CA 1
ATOM 1620 C C . LEU A 1 197 ? -14.639 3.675 2.239 1.00 83.56 197 LEU A C 1
ATOM 1622 O O . LEU A 1 197 ? -14.574 3.102 3.317 1.00 83.56 197 LEU A O 1
ATOM 1626 N N . THR A 1 198 ? -14.844 4.982 2.159 1.00 77.12 198 THR A N 1
ATOM 1627 C CA . THR A 1 198 ? -14.935 5.825 3.358 1.00 77.12 198 THR A CA 1
ATOM 1628 C C . THR A 1 198 ? -16.362 5.941 3.876 1.00 77.12 198 THR A C 1
ATOM 1630 O O . THR A 1 198 ? -16.547 6.171 5.066 1.00 77.12 198 THR A O 1
ATOM 1633 N N . GLY A 1 199 ? -17.370 5.761 3.014 1.00 78.25 199 GLY A N 1
ATOM 1634 C CA . GLY A 1 199 ? -18.748 6.158 3.317 1.00 78.25 199 GLY A CA 1
ATOM 1635 C C . GLY A 1 199 ? -18.892 7.673 3.505 1.00 78.25 199 GLY A C 1
ATOM 1636 O O . GLY A 1 199 ? -19.903 8.133 4.024 1.00 78.25 199 GLY A O 1
ATOM 1637 N N . SER A 1 200 ? -17.864 8.447 3.138 1.00 75.50 200 SER A N 1
ATOM 1638 C CA . SER A 1 200 ? -17.859 9.894 3.291 1.00 75.50 200 SER A CA 1
ATOM 1639 C C . SER A 1 200 ? -18.736 10.540 2.227 1.00 75.50 200 SER A C 1
ATOM 1641 O O . SER A 1 200 ? -18.671 10.180 1.053 1.00 75.50 200 SER A O 1
ATOM 1643 N N . ASN A 1 201 ? -19.490 11.558 2.638 1.00 69.44 201 ASN A N 1
ATOM 1644 C CA . ASN A 1 201 ? -20.201 12.457 1.730 1.00 69.44 201 ASN A CA 1
ATOM 1645 C C . ASN A 1 201 ? -19.277 13.503 1.085 1.00 69.44 201 ASN A C 1
ATOM 1647 O O . ASN A 1 201 ? -19.769 14.410 0.418 1.00 69.44 201 ASN A O 1
ATOM 1651 N N . PHE A 1 202 ? -17.961 13.403 1.305 1.00 72.88 202 PHE A N 1
ATOM 1652 C CA . PHE A 1 202 ? -16.984 14.244 0.632 1.00 72.88 202 PHE A CA 1
ATOM 1653 C C . PHE A 1 202 ? -17.085 14.041 -0.882 1.00 72.88 202 PHE A C 1
ATOM 1655 O O . PHE A 1 202 ? -16.826 12.951 -1.399 1.00 72.88 202 PHE A O 1
ATOM 1662 N N . ASP A 1 203 ? -17.462 15.108 -1.578 1.00 75.31 203 ASP A N 1
ATOM 1663 C CA . ASP A 1 203 ? -17.571 15.154 -3.028 1.00 75.31 203 ASP A CA 1
ATOM 1664 C C . ASP A 1 203 ? -16.790 16.368 -3.520 1.00 75.31 203 ASP A C 1
ATOM 1666 O O . ASP A 1 203 ? -17.234 17.516 -3.440 1.00 75.31 203 ASP A O 1
ATOM 1670 N N . MET A 1 204 ? -15.600 16.097 -4.046 1.00 77.06 204 MET A N 1
ATOM 1671 C CA . MET A 1 204 ? -14.702 17.137 -4.520 1.00 77.06 204 MET A CA 1
ATOM 1672 C C . MET A 1 204 ? -15.328 17.964 -5.649 1.00 77.06 204 MET A C 1
ATOM 1674 O O . MET A 1 204 ? -15.116 19.177 -5.705 1.00 77.06 204 MET A O 1
ATOM 1678 N N . ARG A 1 205 ? -16.167 17.351 -6.501 1.00 82.44 205 ARG A N 1
ATOM 1679 C CA . ARG A 1 205 ? -16.867 18.080 -7.566 1.00 82.44 205 ARG A CA 1
ATOM 1680 C C . ARG A 1 205 ? -17.868 19.063 -6.978 1.00 82.44 205 ARG A C 1
ATOM 1682 O O . ARG A 1 205 ? -17.956 20.183 -7.470 1.00 82.44 205 ARG A O 1
ATOM 1689 N N . LYS A 1 206 ? -18.600 18.670 -5.934 1.00 81.25 206 LYS A N 1
ATOM 1690 C CA . LYS A 1 206 ? -19.572 19.547 -5.266 1.00 81.25 206 LYS A CA 1
ATOM 1691 C C . LYS A 1 206 ? -18.891 20.737 -4.592 1.00 81.25 206 LYS A C 1
ATOM 1693 O O . LYS A 1 206 ? -19.334 21.870 -4.761 1.00 81.25 206 LYS A O 1
ATOM 1698 N N . ASP A 1 207 ? -17.819 20.478 -3.852 1.00 76.31 207 ASP A N 1
ATOM 1699 C CA . ASP A 1 207 ? -17.195 21.495 -3.003 1.00 76.31 207 ASP A CA 1
ATOM 1700 C C . ASP A 1 207 ? -16.230 22.406 -3.788 1.00 76.31 207 ASP A C 1
ATOM 1702 O O . ASP A 1 207 ? -16.066 23.584 -3.457 1.00 76.31 207 ASP A O 1
ATOM 1706 N N . TRP A 1 208 ? -15.625 21.885 -4.863 1.00 75.56 208 TRP A N 1
ATOM 1707 C CA . TRP A 1 208 ? -14.542 22.550 -5.602 1.00 75.56 208 TRP A CA 1
ATOM 1708 C C . TRP A 1 208 ? -14.780 22.653 -7.113 1.00 75.56 208 TRP A C 1
ATOM 1710 O O . TRP A 1 208 ? -13.990 23.268 -7.819 1.00 75.56 208 TRP A O 1
ATOM 1720 N N . GLY A 1 209 ? -15.867 22.098 -7.650 1.00 80.94 209 GLY A N 1
ATOM 1721 C CA . GLY A 1 209 ? -16.169 22.176 -9.084 1.00 80.94 209 GLY A CA 1
ATOM 1722 C C . GLY A 1 209 ? -15.256 21.321 -9.974 1.00 80.94 209 GLY A C 1
ATOM 1723 O O . GLY A 1 209 ? -15.238 21.520 -11.187 1.00 80.94 209 GLY A O 1
ATOM 1724 N N . THR A 1 210 ? -14.487 20.390 -9.397 1.00 83.88 210 THR A N 1
ATOM 1725 C CA . THR A 1 210 ? -13.587 19.462 -10.106 1.00 83.88 210 THR A CA 1
ATOM 1726 C C . THR A 1 210 ? -13.447 18.146 -9.330 1.00 83.88 210 THR A C 1
ATOM 1728 O O . THR A 1 210 ? -13.564 18.142 -8.107 1.00 83.88 210 THR A O 1
ATOM 1731 N N . SER A 1 211 ? -13.219 17.021 -10.009 1.00 84.19 211 SER A N 1
ATOM 1732 C CA . SER A 1 211 ? -12.937 15.717 -9.373 1.00 84.19 211 SER A CA 1
ATOM 1733 C C . SER A 1 211 ? -11.460 15.500 -9.074 1.00 84.19 211 SER A C 1
ATOM 1735 O O . SER A 1 211 ? -10.593 16.145 -9.672 1.00 84.19 211 SER A O 1
ATOM 1737 N N . LEU A 1 212 ? -11.150 14.558 -8.179 1.00 80.31 212 LEU A N 1
ATOM 1738 C CA . LEU A 1 212 ? -9.769 14.186 -7.875 1.00 80.31 212 LEU A CA 1
ATOM 1739 C C . LEU A 1 212 ? -9.048 13.640 -9.112 1.00 80.31 212 LEU A C 1
ATOM 1741 O O . LEU A 1 212 ? -7.861 13.924 -9.304 1.00 80.31 212 LEU A O 1
ATOM 1745 N N . GLN A 1 213 ? -9.771 12.931 -9.983 1.00 81.94 213 GLN A N 1
ATOM 1746 C CA . GLN A 1 213 ? -9.244 12.467 -11.265 1.00 81.94 213 GLN A CA 1
ATOM 1747 C C . GLN A 1 213 ? -8.871 13.625 -12.203 1.00 81.94 213 GLN A C 1
ATOM 1749 O O . GLN A 1 213 ? -7.765 13.659 -12.753 1.00 81.94 213 GLN A O 1
ATOM 1754 N N . GLU A 1 214 ? -9.778 14.589 -12.386 1.00 84.00 214 GLU A N 1
ATOM 1755 C CA . GLU A 1 214 ? -9.542 15.763 -13.239 1.00 84.00 214 GLU A CA 1
ATOM 1756 C C . GLU A 1 214 ? -8.396 16.616 -12.696 1.00 84.00 214 GLU A C 1
ATOM 1758 O O . GLU A 1 214 ? -7.521 17.032 -13.456 1.00 84.00 214 GLU A O 1
ATOM 1763 N N . TYR A 1 215 ? -8.357 16.814 -11.378 1.00 82.69 215 TYR A N 1
ATOM 1764 C CA . TYR A 1 215 ? -7.288 17.538 -10.702 1.00 82.69 215 TYR A CA 1
ATOM 1765 C C . TYR A 1 215 ? -5.925 16.853 -10.874 1.00 82.69 215 TYR A C 1
ATOM 1767 O O . TYR A 1 215 ? -4.966 17.504 -11.284 1.00 82.69 215 TYR A O 1
ATOM 1775 N N . SER A 1 216 ? -5.837 15.537 -10.647 1.00 79.31 216 SER A N 1
ATOM 1776 C CA . SER A 1 216 ? -4.599 14.763 -10.844 1.00 79.31 216 SER A CA 1
ATOM 1777 C C . SER A 1 216 ? -4.127 14.797 -12.301 1.00 79.31 216 SER A C 1
ATOM 1779 O O . SER A 1 216 ? -2.943 14.995 -12.575 1.00 79.31 216 SER A O 1
ATOM 1781 N N . THR A 1 217 ? -5.060 14.677 -13.252 1.00 81.50 217 THR A N 1
ATOM 1782 C CA . THR A 1 217 ? -4.767 14.763 -14.693 1.00 81.50 217 THR A CA 1
ATOM 1783 C C . THR A 1 217 ? -4.241 16.143 -15.078 1.00 81.50 217 THR A C 1
ATOM 1785 O O . THR A 1 217 ? -3.289 16.254 -15.853 1.00 81.50 217 THR A O 1
ATOM 1788 N N . LEU A 1 218 ? -4.852 17.203 -14.545 1.00 81.06 218 LEU A N 1
ATOM 1789 C CA . LEU A 1 218 ? -4.419 18.579 -14.757 1.00 81.06 218 LEU A CA 1
ATOM 1790 C C . LEU A 1 218 ? -3.009 18.806 -14.200 1.00 81.06 218 LEU A C 1
ATOM 1792 O O . LEU A 1 218 ? -2.168 19.331 -14.926 1.00 81.06 218 LEU A O 1
ATOM 1796 N N . LEU A 1 219 ? -2.733 18.369 -12.965 1.00 78.62 219 LEU A N 1
ATOM 1797 C CA . LEU A 1 219 ? -1.400 18.471 -12.363 1.00 78.62 219 LEU A CA 1
ATOM 1798 C C . LEU A 1 219 ? -0.340 17.763 -13.210 1.00 78.62 219 LEU A C 1
ATOM 1800 O O . LEU A 1 219 ? 0.705 18.349 -13.478 1.00 78.62 219 LEU A O 1
ATOM 1804 N N . TYR A 1 220 ? -0.634 16.553 -13.691 1.00 77.81 220 TYR A N 1
ATOM 1805 C CA . TYR A 1 220 ? 0.266 15.814 -14.575 1.00 77.81 220 TYR A CA 1
ATOM 1806 C C . TYR A 1 220 ? 0.519 16.548 -15.902 1.00 77.81 220 TYR A C 1
ATOM 1808 O O . TYR A 1 220 ? 1.659 16.709 -16.333 1.00 77.81 220 TYR A O 1
ATOM 1816 N N . LYS A 1 221 ? -0.535 17.040 -16.565 1.00 79.44 221 LYS A N 1
ATOM 1817 C CA . LYS A 1 221 ? -0.381 17.809 -17.812 1.00 79.44 221 LYS A CA 1
ATOM 1818 C C . LYS A 1 221 ? 0.418 19.089 -17.589 1.00 79.44 221 LYS A C 1
ATOM 1820 O O . LYS A 1 221 ? 1.248 19.443 -18.417 1.00 79.44 221 LYS A O 1
ATOM 1825 N N . MET A 1 222 ? 0.190 19.773 -16.474 1.00 76.00 222 MET A N 1
ATOM 1826 C CA . MET A 1 222 ? 0.948 20.966 -16.117 1.00 76.00 222 MET A CA 1
ATOM 1827 C C . MET A 1 222 ? 2.410 20.650 -15.829 1.00 76.00 222 MET A C 1
ATOM 1829 O O . MET A 1 222 ? 3.269 21.416 -16.253 1.00 76.00 222 MET A O 1
ATOM 1833 N N . SER A 1 223 ? 2.706 19.532 -15.162 1.00 72.81 223 SER A N 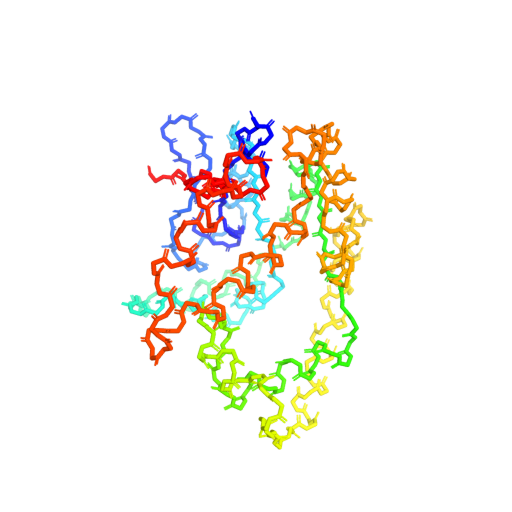1
ATOM 1834 C CA . SER A 1 223 ? 4.087 19.132 -14.923 1.00 72.81 223 SER A CA 1
ATOM 1835 C C . SER A 1 223 ? 4.806 18.834 -16.241 1.00 72.81 223 SER A C 1
ATOM 1837 O O . SER A 1 223 ? 5.966 19.203 -16.368 1.00 72.81 223 SER A O 1
ATOM 1839 N N . LEU A 1 224 ? 4.128 18.258 -17.252 1.00 71.50 224 LEU A N 1
ATOM 1840 C CA . LEU A 1 224 ? 4.722 18.040 -18.586 1.00 71.50 224 LEU A CA 1
ATOM 1841 C C . LEU A 1 224 ? 5.143 19.358 -19.250 1.00 71.50 224 LEU A C 1
ATOM 1843 O O . LEU A 1 224 ? 6.126 19.403 -19.984 1.00 71.50 224 LEU A O 1
ATOM 1847 N N . ILE A 1 225 ? 4.390 20.429 -18.988 1.00 71.31 225 ILE A N 1
ATOM 1848 C CA . ILE A 1 225 ? 4.670 21.774 -19.502 1.00 71.31 225 ILE A CA 1
ATOM 1849 C C . ILE A 1 225 ? 5.769 22.460 -18.673 1.00 71.31 225 ILE A C 1
ATOM 1851 O O . ILE A 1 225 ? 6.520 23.274 -19.207 1.00 71.31 225 ILE A O 1
ATOM 1855 N N . TYR A 1 226 ? 5.909 22.101 -17.393 1.00 64.88 226 TYR A N 1
ATOM 1856 C CA . TYR A 1 226 ? 6.926 22.605 -16.461 1.00 64.88 226 TYR A CA 1
ATOM 1857 C C . TYR A 1 226 ? 8.327 22.025 -16.714 1.00 64.88 226 TYR A C 1
ATOM 1859 O O . TYR A 1 226 ? 9.111 21.862 -15.784 1.00 64.88 226 TYR A O 1
ATOM 1867 N N . ASN A 1 227 ? 8.665 21.717 -17.964 1.00 61.59 227 ASN A N 1
ATOM 1868 C CA . ASN A 1 227 ? 10.036 21.411 -18.334 1.00 61.59 227 ASN A CA 1
ATOM 1869 C C . ASN A 1 227 ? 10.815 22.742 -18.417 1.00 61.59 227 ASN A C 1
ATOM 1871 O O . ASN A 1 227 ? 10.482 23.580 -19.264 1.00 61.59 227 ASN A O 1
ATOM 1875 N N . PRO A 1 228 ? 11.842 22.967 -17.574 1.00 56.22 228 PRO A N 1
ATOM 1876 C CA . PRO A 1 228 ? 12.627 24.204 -17.578 1.00 56.22 228 PRO A CA 1
ATOM 1877 C C . PRO A 1 228 ? 13.247 24.524 -18.945 1.00 56.22 228 PRO A C 1
ATOM 1879 O O . PRO A 1 228 ? 13.466 25.693 -19.256 1.00 56.22 228 PRO A O 1
ATOM 1882 N N . ALA A 1 229 ? 13.471 23.508 -19.786 1.00 55.72 229 ALA A N 1
ATOM 1883 C CA . ALA A 1 229 ? 13.992 23.666 -21.141 1.00 55.72 229 ALA A CA 1
ATOM 1884 C C . ALA A 1 229 ? 12.999 24.323 -22.123 1.00 55.72 229 ALA A C 1
ATOM 1886 O O . ALA A 1 229 ? 13.409 24.742 -23.202 1.00 55.72 229 ALA A O 1
ATOM 1887 N N . LEU A 1 230 ? 11.708 24.422 -21.778 1.00 53.53 230 LEU A N 1
ATOM 1888 C CA . LEU A 1 230 ? 10.653 24.901 -22.680 1.00 53.53 230 LEU A CA 1
ATOM 1889 C C . LEU A 1 230 ? 10.242 26.375 -22.465 1.00 53.53 230 LEU A C 1
ATOM 1891 O O . LEU A 1 230 ? 9.496 26.916 -23.274 1.00 53.53 230 LEU A O 1
ATOM 1895 N N . GLY A 1 231 ? 10.710 27.053 -21.407 1.00 53.88 231 GLY A N 1
ATOM 1896 C CA . GLY A 1 231 ? 10.564 28.515 -21.250 1.00 53.88 231 GLY A CA 1
ATOM 1897 C C . GLY A 1 231 ? 9.143 29.070 -21.008 1.00 53.88 231 GLY A C 1
ATOM 1898 O O . GLY A 1 231 ? 8.936 30.276 -21.107 1.00 53.88 231 GLY A O 1
ATOM 1899 N N . TYR A 1 232 ? 8.149 28.238 -20.672 1.00 55.84 232 TYR A N 1
ATOM 1900 C CA . TYR A 1 232 ? 6.729 28.641 -20.548 1.00 55.84 232 TYR A CA 1
ATOM 1901 C C . TYR A 1 232 ? 6.283 29.154 -19.162 1.00 55.84 232 TYR A C 1
ATOM 1903 O O . TYR A 1 232 ? 5.082 29.258 -18.896 1.00 55.84 232 TYR A O 1
ATOM 1911 N N . TYR A 1 233 ? 7.224 29.475 -18.276 1.00 61.50 233 TYR A N 1
ATOM 1912 C CA . TYR A 1 233 ? 6.982 29.660 -16.840 1.00 61.50 233 TYR A CA 1
ATOM 1913 C C . TYR A 1 233 ? 5.885 30.699 -16.513 1.00 61.50 233 TYR A C 1
ATOM 1915 O O . TYR A 1 233 ? 4.942 30.397 -15.780 1.00 61.50 233 TYR A O 1
ATOM 1923 N N . ASP A 1 234 ? 5.919 31.882 -17.135 1.00 65.94 234 ASP A N 1
ATOM 1924 C CA . ASP A 1 234 ? 5.047 33.004 -16.745 1.00 65.94 234 ASP A CA 1
ATOM 1925 C C . ASP A 1 234 ? 3.578 32.827 -17.167 1.00 65.94 234 ASP A C 1
ATOM 1927 O O . ASP A 1 234 ? 2.657 33.067 -16.382 1.00 65.94 234 ASP A O 1
ATOM 1931 N N . LYS A 1 235 ? 3.329 32.352 -18.396 1.00 67.31 235 LYS A N 1
ATOM 1932 C CA . LYS A 1 235 ? 1.960 32.090 -18.887 1.00 67.31 235 LYS A CA 1
ATOM 1933 C C . LYS A 1 235 ? 1.308 30.932 -18.134 1.00 67.31 235 LYS A C 1
ATOM 1935 O O . LYS A 1 235 ? 0.099 30.954 -17.899 1.00 67.31 235 LYS A O 1
ATOM 1940 N N . LEU A 1 236 ? 2.102 29.934 -17.744 1.00 68.06 236 LEU A N 1
ATOM 1941 C CA . LEU A 1 236 ? 1.628 28.798 -16.965 1.00 68.06 236 LEU A CA 1
ATOM 1942 C C . LEU A 1 236 ? 1.253 29.218 -15.538 1.00 68.06 236 LEU A C 1
ATOM 1944 O O . LEU A 1 236 ? 0.209 28.796 -15.046 1.00 68.06 236 LEU A O 1
ATOM 1948 N N . ILE A 1 237 ? 2.038 30.096 -14.906 1.00 74.50 237 ILE A N 1
ATOM 1949 C CA . ILE A 1 237 ? 1.712 30.672 -13.593 1.00 74.50 237 ILE A CA 1
ATOM 1950 C C . ILE A 1 237 ? 0.417 31.485 -13.647 1.00 74.50 237 ILE A C 1
ATOM 1952 O O . ILE A 1 237 ? -0.443 31.336 -12.776 1.00 74.50 237 ILE A O 1
ATOM 1956 N N . GLU A 1 238 ? 0.226 32.322 -14.667 1.00 79.12 238 GLU A N 1
ATOM 1957 C CA . GLU A 1 238 ? -1.027 33.073 -14.812 1.00 79.12 238 GLU A CA 1
ATOM 1958 C C . GLU A 1 238 ? -2.232 32.151 -15.053 1.00 79.12 238 GLU A C 1
ATOM 1960 O O . GLU A 1 238 ? -3.306 32.358 -14.474 1.00 79.12 238 GLU A O 1
ATOM 1965 N N . TYR A 1 239 ? -2.046 31.072 -15.818 1.00 78.00 239 TYR A N 1
ATOM 1966 C CA . TYR A 1 239 ? -3.070 30.046 -16.000 1.00 78.00 239 TYR A CA 1
ATOM 1967 C C . TYR A 1 239 ? -3.386 29.301 -14.691 1.00 78.00 239 TYR A C 1
ATOM 1969 O O . TYR A 1 239 ? -4.557 29.142 -14.348 1.00 78.00 239 TYR A O 1
ATOM 1977 N N . GLN A 1 240 ? -2.375 28.938 -13.895 1.00 76.31 240 GLN A N 1
ATOM 1978 C CA . GLN A 1 240 ? -2.552 28.363 -12.555 1.00 76.31 240 GLN A CA 1
ATOM 1979 C C . GLN A 1 240 ? -3.353 29.290 -11.636 1.00 76.31 240 GLN A C 1
ATOM 1981 O O . GLN A 1 240 ? -4.326 28.8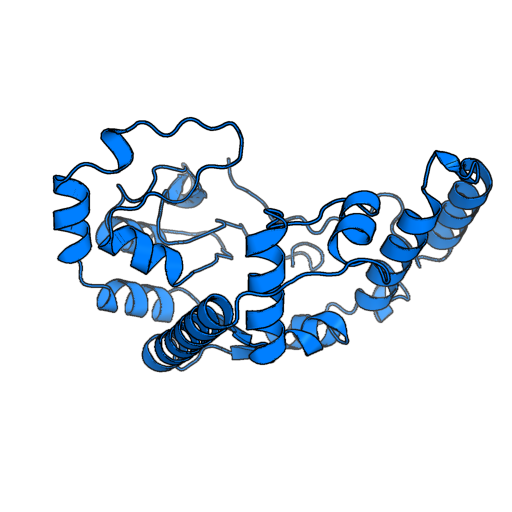59 -11.012 1.00 76.31 240 GLN A O 1
ATOM 1986 N N . LYS A 1 241 ? -3.001 30.582 -11.593 1.00 82.50 241 LYS A N 1
ATOM 1987 C CA . LYS A 1 241 ? -3.735 31.597 -10.819 1.00 82.50 241 LYS A CA 1
ATOM 1988 C C . LYS A 1 241 ? -5.182 31.737 -11.290 1.00 82.50 241 LYS A C 1
ATOM 1990 O O . LYS A 1 241 ? -6.073 31.970 -10.472 1.00 82.50 241 LYS A O 1
ATOM 1995 N N . LEU A 1 242 ? -5.442 31.640 -12.596 1.00 84.81 242 LEU A N 1
ATOM 1996 C CA . LEU A 1 242 ? -6.802 31.655 -13.143 1.00 84.81 242 LEU A CA 1
ATOM 1997 C C . LEU A 1 242 ? -7.594 30.417 -12.703 1.00 84.81 242 LEU A C 1
ATOM 1999 O O . LEU A 1 242 ? -8.716 30.560 -12.219 1.00 84.81 242 LEU A O 1
ATOM 2003 N N . LEU A 1 243 ? -7.012 29.221 -12.815 1.00 80.81 243 LEU A N 1
ATOM 2004 C CA . LEU A 1 243 ? -7.654 27.977 -12.384 1.00 80.81 243 LEU A CA 1
ATOM 2005 C C . LEU A 1 243 ? -7.934 27.966 -10.877 1.00 80.81 243 LEU A C 1
ATOM 2007 O O . LEU A 1 243 ? -9.013 27.537 -10.468 1.00 80.81 243 LEU A O 1
ATOM 2011 N N . ALA A 1 244 ? -7.023 28.509 -10.064 1.00 83.31 244 ALA A N 1
ATOM 2012 C CA . ALA A 1 244 ? -7.229 28.672 -8.627 1.00 83.31 244 ALA A CA 1
ATOM 2013 C C . ALA A 1 244 ? -8.379 29.639 -8.307 1.00 83.31 244 ALA A C 1
ATOM 2015 O O . ALA A 1 244 ? -9.243 29.322 -7.490 1.00 83.31 244 ALA A O 1
ATOM 2016 N N . ARG A 1 245 ? -8.466 30.782 -9.007 1.00 84.50 245 ARG A N 1
ATOM 2017 C CA . ARG A 1 245 ? -9.610 31.711 -8.897 1.00 84.50 245 ARG A CA 1
ATOM 2018 C C . ARG A 1 245 ? -10.937 31.055 -9.289 1.00 84.50 245 ARG A C 1
ATOM 2020 O O . ARG A 1 245 ? -11.961 31.346 -8.681 1.00 84.50 245 ARG A O 1
ATOM 2027 N N . GLN A 1 246 ? -10.914 30.148 -10.265 1.00 83.19 246 GLN A N 1
ATOM 2028 C CA . GLN A 1 246 ? -12.076 29.361 -10.692 1.00 83.19 246 GLN A CA 1
ATOM 2029 C C . GLN A 1 246 ? -12.369 28.146 -9.792 1.00 83.19 246 GLN A C 1
ATOM 2031 O O . GLN A 1 246 ? -13.261 27.370 -10.122 1.00 83.19 246 GLN A O 1
ATOM 2036 N N . LYS A 1 247 ? -11.622 27.955 -8.694 1.00 76.50 247 LYS A N 1
ATOM 2037 C CA . LYS A 1 247 ? -11.680 26.784 -7.795 1.00 76.50 247 LYS A CA 1
ATOM 2038 C C . LYS A 1 247 ? -11.333 25.434 -8.443 1.00 76.50 247 LYS A C 1
ATOM 2040 O O . LYS A 1 247 ? -11.440 24.404 -7.796 1.00 76.50 247 LYS A O 1
ATOM 2045 N N . LYS A 1 248 ? -10.818 25.424 -9.675 1.00 72.88 248 LYS A N 1
ATOM 2046 C CA . LYS A 1 248 ? -10.436 24.203 -10.412 1.00 72.88 248 LYS A CA 1
ATOM 2047 C C . LYS A 1 248 ? -9.057 23.651 -10.031 1.00 72.88 248 LYS A C 1
ATOM 2049 O O . LYS A 1 248 ? -8.722 22.533 -10.411 1.00 72.88 248 LYS A O 1
ATOM 2054 N N . LEU A 1 249 ? -8.247 24.438 -9.325 1.00 74.94 249 LEU A N 1
ATOM 2055 C CA . LEU A 1 249 ? -6.909 24.077 -8.860 1.00 74.94 249 LEU A CA 1
ATOM 2056 C C . LEU A 1 249 ? -6.713 24.605 -7.433 1.00 74.94 249 LEU A C 1
ATOM 2058 O O . LEU A 1 249 ? -7.126 25.720 -7.121 1.00 74.94 249 LEU A O 1
ATOM 2062 N N . PHE A 1 250 ? -6.063 23.834 -6.565 1.00 71.62 250 PHE A N 1
ATOM 2063 C CA . PHE A 1 250 ? -5.690 24.313 -5.236 1.00 71.62 250 PHE A CA 1
ATOM 2064 C C . PHE A 1 250 ? -4.507 25.270 -5.348 1.00 71.62 250 PHE A C 1
ATOM 2066 O O . PHE A 1 250 ? -3.493 24.926 -5.951 1.00 71.62 250 PHE A O 1
ATOM 2073 N N . ARG A 1 251 ? -4.627 26.452 -4.734 1.00 65.62 251 ARG A N 1
ATOM 2074 C CA . ARG A 1 251 ? -3.571 27.476 -4.740 1.00 65.62 251 ARG A CA 1
ATOM 2075 C C . ARG A 1 251 ? -2.254 26.956 -4.156 1.00 65.62 251 ARG A C 1
ATOM 2077 O O . ARG A 1 251 ? -1.208 27.212 -4.734 1.00 65.62 251 ARG A O 1
ATOM 2084 N N . ASP A 1 252 ? -2.346 26.184 -3.075 1.00 62.16 252 ASP A N 1
ATOM 2085 C CA . ASP A 1 252 ? -1.201 25.627 -2.343 1.00 62.16 252 ASP A CA 1
ATOM 2086 C C . ASP A 1 252 ? -1.153 24.085 -2.440 1.00 62.16 252 ASP A C 1
ATOM 2088 O O . ASP A 1 252 ? -0.546 23.407 -1.612 1.00 62.16 252 ASP A O 1
ATOM 2092 N N . GLY A 1 253 ? -1.830 23.520 -3.450 1.00 59.03 253 GLY A N 1
ATOM 2093 C CA . GLY A 1 253 ? -2.037 22.079 -3.600 1.00 59.03 253 GLY A CA 1
ATOM 2094 C C . GLY A 1 253 ? -3.101 21.508 -2.649 1.00 59.03 253 GLY A C 1
ATOM 2095 O O . GLY A 1 253 ? -3.353 22.024 -1.560 1.00 59.03 253 GLY A O 1
ATOM 2096 N N . MET A 1 254 ? -3.768 20.423 -3.058 1.00 60.06 254 MET A N 1
ATOM 2097 C CA . MET A 1 254 ? -4.588 19.650 -2.125 1.00 60.06 254 MET A CA 1
ATOM 2098 C C . MET A 1 254 ? -3.648 18.879 -1.207 1.00 60.06 254 MET A C 1
ATOM 2100 O O . MET A 1 254 ? -3.038 17.887 -1.608 1.00 60.06 254 MET A O 1
ATOM 2104 N N . SER A 1 255 ? -3.547 19.317 0.041 1.00 49.94 255 SER A N 1
ATOM 2105 C CA . SER A 1 255 ? -2.806 18.569 1.041 1.00 49.94 255 SER A CA 1
ATOM 2106 C C . SER A 1 255 ? -3.564 17.281 1.374 1.00 49.94 255 SER A C 1
ATOM 2108 O O . SER A 1 255 ? -4.484 17.273 2.192 1.00 49.94 255 SER A O 1
ATOM 2110 N N . ILE A 1 256 ? -3.174 16.163 0.758 1.00 50.59 256 ILE A N 1
ATOM 2111 C CA . ILE A 1 256 ? -3.481 14.838 1.305 1.00 50.59 256 ILE A CA 1
ATOM 2112 C C . ILE A 1 256 ? -2.533 14.645 2.488 1.00 50.59 256 ILE A C 1
ATOM 2114 O O . ILE A 1 256 ? -1.544 13.923 2.412 1.00 50.59 256 ILE A O 1
ATOM 2118 N N . LYS A 1 257 ? -2.800 15.354 3.588 1.00 41.72 257 LYS A N 1
ATOM 2119 C CA . LYS A 1 257 ? -2.114 15.081 4.846 1.00 41.72 257 LYS A CA 1
ATOM 2120 C C . LYS A 1 257 ? -2.483 13.663 5.260 1.00 41.72 257 LYS A C 1
ATOM 2122 O O . LYS A 1 257 ? -3.656 13.298 5.286 1.00 41.72 257 LYS A O 1
ATOM 2127 N N . MET A 1 258 ? -1.476 12.852 5.523 1.00 51.47 258 MET A N 1
ATOM 2128 C CA . MET A 1 258 ? -1.586 11.755 6.467 1.00 51.47 258 MET A CA 1
ATOM 2129 C C . MET A 1 258 ? -0.683 12.164 7.614 1.00 51.47 258 MET A C 1
ATOM 2131 O O . MET A 1 258 ? 0.471 12.517 7.376 1.00 51.47 258 MET A O 1
ATOM 2135 N N . ASN A 1 259 ? -1.224 12.202 8.826 1.00 48.75 259 ASN A N 1
ATOM 2136 C CA . ASN A 1 259 ? -0.419 12.570 9.976 1.00 48.75 259 ASN A CA 1
ATOM 2137 C C . ASN A 1 259 ? 0.541 11.403 10.234 1.00 48.75 259 ASN A C 1
ATOM 2139 O O . ASN A 1 259 ? 0.111 10.256 10.385 1.00 48.75 259 ASN A O 1
ATOM 2143 N N . THR A 1 260 ? 1.836 11.677 10.243 1.00 50.97 260 THR A N 1
ATOM 2144 C CA . THR A 1 260 ? 2.825 10.797 10.861 1.00 50.97 260 THR A CA 1
ATOM 2145 C C . THR A 1 260 ? 3.033 11.328 12.269 1.00 50.97 260 THR A C 1
ATOM 2147 O O . THR A 1 260 ? 3.359 12.501 12.436 1.00 50.97 260 THR A O 1
ATOM 2150 N N . LEU A 1 261 ? 2.759 10.505 13.280 1.00 51.69 261 LEU A N 1
ATOM 2151 C CA . LEU A 1 261 ? 3.214 10.805 14.635 1.00 51.69 261 LEU A CA 1
ATOM 2152 C C . LEU A 1 261 ? 4.714 10.519 14.647 1.00 51.69 261 LEU A C 1
ATOM 2154 O O . LEU A 1 261 ? 5.114 9.388 14.367 1.00 51.69 261 LEU A O 1
ATOM 2158 N N . GLU A 1 262 ? 5.515 11.549 14.887 1.00 43.25 262 GLU A N 1
ATOM 2159 C CA . GLU A 1 262 ? 6.925 11.430 15.269 1.00 43.25 262 GLU A CA 1
ATOM 2160 C C . GLU A 1 262 ? 7.074 11.845 16.732 1.00 43.25 262 GLU A C 1
ATOM 2162 O O . GLU A 1 262 ? 6.413 12.836 17.128 1.00 43.25 262 GLU A O 1
#